Protein 4LSJ (pdb70)

Nearest PDB structures (foldseek):
  4lsj-assembly1_A  TM=1.004E+00  e=2.004E-37  Homo sapiens
  5nfp-assembly1_A  TM=8.797E-01  e=9.054E-30  Homo sapiens
  3h52-assembly2_B  TM=9.026E-01  e=4.639E-29  Homo sapiens
  3h52-assembly1_D  TM=8.900E-01  e=9.272E-27  Homo sapiens
  4mdd-assembly1_B  TM=9.033E-01  e=4.409E-25  Homo 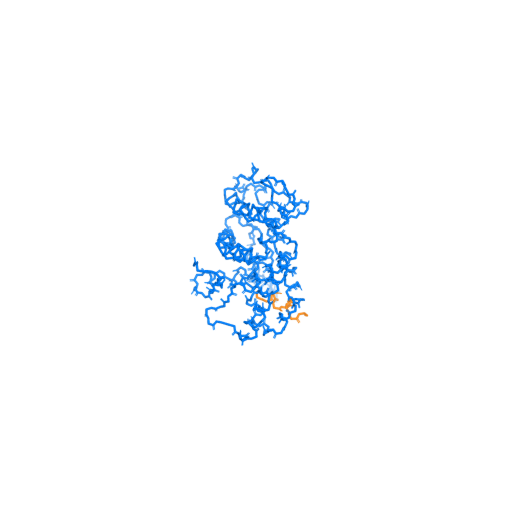sapiens

CATH classification: 1.10.565.10

B-factor: mean 35.39, std 13.95, range [11.42, 102.11]

Sequence (254 aa):
PQLTPTLVSLLEVIEPEVLYAGYDSSVPDSTWRIMTTLNMLGGRQVIAAVKWAKAIPGFRNLHLDDQMTLLQYSWMYLMAFALGWRSYRQSSANLLCCFAPDLIINEQRMTLLPGMYDQCKHMLYVSSELHRLQVSYEEYLCMKTLLLLSSVPKDGLKSQELFDEIRMTYIKELGKAIVNWQRFYQLTKLLDSMHEVVENLLNYCFQTFLDKTMSIEFPEMLAEIITNQIPKYSNGNIKKLLFHQKSSRLWELLME

Organism: Homo sapiens (NCBI:txid9606)

Foldseek 3Di:
DDDDPVVVVVVVVPDDDDDDPLDDPVQDPVRLVVLLVLLVLLLVQLVVVLVVQCPDPLSVVFPPVQNVQLSLVQSLVLLLLVQLVVLLVVVDQQWTCSDPVDIDRLVPDPDVLVNVLSVLSSVSNVLCNVLVPDPQLSVLLSVLSSLFKAWPVGGPPRVSSVVVNVVSLVSNVVVPVPVVSSVSSLVSSQCSVVSSLSVLVSVLVQLPPSNSCRDHDDVVNVSNVVCPVVNVVVGMDGHGPDDD/DVVVVVVVVD

Radius of gyration: 21.99 Å; Cα contacts (8 Å, |Δi|>4): 251; chains: 2; bounding box: 39×94×45 Å

Solvent-accessible surface area: 14740 Å² total; per-residue (Å²): 194,165,173,99,100,95,127,72,68,108,107,135,120,122,132,106,164,133,167,211,98,32,172,51,88,95,18,78,113,77,18,97,171,50,20,18,58,29,24,68,30,7,2,147,45,1,58,55,14,0,122,71,0,42,84,16,105,18,2,94,106,5,86,54,35,4,1,43,20,0,1,10,11,1,7,22,8,8,35,3,0,14,13,0,22,67,3,23,163,85,94,57,87,52,43,0,4,32,12,126,133,34,69,10,49,12,122,186,35,130,50,92,19,18,88,72,22,2,43,61,4,28,114,1,14,63,22,0,103,138,14,107,3,45,122,103,8,13,69,13,0,29,11,2,2,1,4,4,3,2,20,115,129,21,18,150,24,63,157,64,0,68,113,16,32,118,74,30,41,130,79,0,8,131,44,26,127,131,179,113,55,49,112,54,0,0,72,6,3,20,38,0,10,117,6,1,84,54,20,20,73,50,16,16,125,16,56,104,57,191,104,41,31,12,90,25,28,131,20,6,24,51,1,0,85,24,8,43,65,53,72,101,99,58,51,54,95,87,37,89,48,41,165,115,53,71,22,0,77,109,14,0,113,147

InterPro domains:
  IPR000536 Nuclear hormone receptor, ligand-binding domain [PF00104] (558-735)
  IPR000536 Nuclear hormone receptor, ligand-binding domain [PS51843] (524-758)
  IPR000536 Nuclear hormone receptor, ligand-binding domain [SM00430] (565-729)
  IPR001409 Glucocorticoid receptor [PF02155] (26-401)
  IPR001409 Glucocorticoid receptor [PR00528] (26-46)
  IPR001409 Glucocorticoid receptor [PR00528] (76-96)
  IPR001409 Glucocorticoid receptor [PR00528] (109-129)
  IPR001409 Glucocorticoid receptor [PR00528] (275-296)
  IPR001409 Glucocorticoid receptor [PR00528] (322-340)
  IPR001409 Glucocorticoid receptor [PR00528] (382-401)
  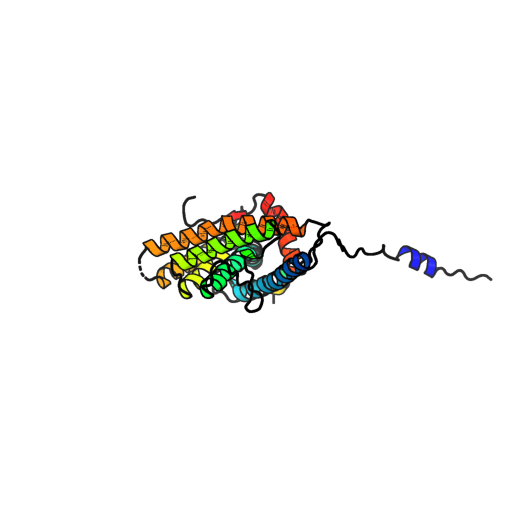IPR001628 Zinc finger, nuclear hormone receptor-type [PF00105] (420-487)
  IPR001628 Zinc finger, nuclear hormone receptor-type [PR00047] (421-437)
  IPR001628 Zinc finger, nuclear hormone receptor-type [PR00047] (437-452)
  IPR001628 Zinc finger, nuclear hormone receptor-type [PR00047] (470-478)
  IPR001628 Zinc finger, nuclear hormone receptor-type [PR00047] (478-486)
  IPR001628 Zinc finger, nuclear hormone receptor-type [PS00031] (421-447)
  IPR001628 Zinc finger, nuclear hormone receptor-type [PS51030] (418-493)
  IPR001628 Zinc finger, nuclear hormone receptor-type [SM00399] (418-489)
  IPR001723 Nuclear hormone receptor [PR00398] (482-492)
  IPR001723 Nuclear hormone receptor [PR00398] (566-587)

GO terms:
  GO:0005634 nucleus (C, IDA)
  GO:0001228 DNA-binding transcription activator activity, RNA polymerase II-specific (F, IDA)
  GO:0071385 cellular response to glucocorticoid stimulus (P, IDA)
  GO:1902895 positive regulation of miRNA transcription (P, IDA)
  GO:1990837 sequence-specific double-stranded DNA binding (F, IDA)
  GO:0019901 protein kinase binding (F, IPI)
  GO:0000977 RNA polymerase II transcription regulatory region sequence-specific DNA binding (F, IDA)
  GO:0000978 RNA polymerase II cis-regulatory region sequence-specific DNA binding (F, IDA)
  GO:0001227 DNA-binding transcription repressor activity, RNA polymerase II-specific (F, IDA)
  GO:0045944 positive regulation of transcription by RNA polymerase II (P, IDA)
  GO:0000122 negative regulation of transcription by RNA polymerase II (P, IDA)
  GO:0005515 protein binding (F, IPI)
  GO:0004879 nuclear receptor activity (F, IDA)
  GO:0005496 steroid binding (F, IDA)
  GO:0005737 cytoplasm (C, IDA)
  GO:0016607 nuclear speck (C, IDA)
  GO:0003700 DNA-binding transcription factor activity (F, IDA)
  GO:0006355 regulation of DNA-templated transcription (P, IDA)
  GO:0071383 cellular response to steroid hormone stimulus (P, IDA)
  GO:1990239 steroid hormone binding (F, IDA)

Secondary structure (DSSP, 8-state):
-----HHHHHHHHHPPPPPP----TTS-HHHHHHHHHHHHHHHHHHHHHHHHHHTSTTGGGS-HHHHHHHHHHHHHHHHHHHHHHHHHHH--TTEEEEETTEEEEGGG--SHHHHHHHHHHHHHHHHHHHHT--HHHHHHHHHHHHTSEEETT--TTHHHHHHHHHHHHHHHHHHH--HHHHHHHHHHHHHHHHHHHHHHHHHHHHHH-TTT-----HHHHHHHHHHTTHHHHT-EEE--SS--/-HHHHHHHH-

Structure (mmCIF, N/CA/C/O backbone):
data_4LSJ
#
_entry.id   4LSJ
#
_cell.length_a   38.9620
_cell.length_b   139.3980
_cell.length_c   48.0680
_cell.angle_alpha   90.00
_cell.angle_beta   90.00
_cell.angle_gamma   90.00
#
_symmetry.space_group_name_H-M   'P 21 21 2'
#
loop_
_entity.id
_entity.type
_entity.pdbx_description
1 polymer 'Glucocorticoid receptor'
2 polymer 'D30 peptide'
3 non-polymer N-{3-[(1Z)-1-(10-methoxydibenzo[b,e]oxepin-11(6H)-ylidene)propyl]phenyl}methanesulfonamide
4 water water
#
loop_
_atom_site.group_PDB
_atom_site.id
_atom_site.type_symbol
_atom_site.label_atom_id
_atom_site.label_alt_id
_atom_site.label_comp_id
_atom_site.label_asym_id
_atom_site.label_entity_id
_atom_site.label_seq_id
_atom_site.pdbx_PDB_ins_code
_atom_site.Cartn_x
_atom_site.Cartn_y
_atom_site.Cartn_z
_atom_site.occupancy
_atom_site.B_iso_or_equiv
_atom_site.auth_seq_id
_atom_site.auth_comp_id
_atom_site.auth_asym_id
_atom_site.auth_atom_id
_atom_site.pdbx_PDB_model_num
ATOM 1 N N . PRO A 1 7 ? 9.061 -49.420 5.105 1.00 53.15 526 PRO A N 1
ATOM 2 C CA . PRO A 1 7 ? 9.515 -49.911 3.804 1.00 52.52 526 PRO A CA 1
ATOM 3 C C . PRO A 1 7 ? 9.375 -48.890 2.679 1.00 52.50 526 PRO A C 1
ATOM 4 O O . PRO A 1 7 ? 10.416 -48.462 2.171 1.00 54.06 526 PRO A O 1
ATOM 8 N N . GLN A 1 8 ? 8.139 -48.486 2.287 1.00 42.93 527 GLN A N 1
ATOM 9 C CA . GLN A 1 8 ? 7.978 -47.479 1.226 1.00 41.07 527 GLN A CA 1
ATOM 10 C C . GLN A 1 8 ? 7.534 -46.099 1.735 1.00 41.55 527 GLN A C 1
ATOM 11 O O . GLN A 1 8 ? 6.407 -45.930 2.220 1.00 39.81 527 GLN A O 1
ATOM 17 N N . LEU A 1 9 ? 8.450 -45.112 1.621 1.00 36.89 528 LEU A N 1
ATOM 18 C CA . LEU A 1 9 ? 8.228 -43.725 2.035 1.00 35.28 528 LEU A CA 1
ATOM 19 C C . LEU A 1 9 ? 7.369 -43.012 1.009 1.00 37.60 528 LEU A C 1
ATOM 20 O O . LEU A 1 9 ? 7.702 -43.012 -0.173 1.00 37.07 528 LEU A O 1
ATOM 25 N N . THR A 1 10 ? 6.245 -42.440 1.446 1.00 33.93 529 THR A N 1
ATOM 26 C CA . THR A 1 10 ? 5.350 -41.737 0.528 1.00 32.85 529 THR A CA 1
ATOM 27 C C . THR A 1 10 ? 5.728 -40.263 0.433 1.00 35.54 529 THR A C 1
ATOM 28 O O . THR A 1 10 ? 6.126 -39.689 1.444 1.00 33.82 529 THR A O 1
ATOM 32 N N . PRO A 1 11 ? 5.614 -39.615 -0.751 1.00 33.83 530 PRO A N 1
ATOM 33 C CA . PRO A 1 11 ? 5.896 -38.167 -0.809 1.00 33.08 530 PRO A CA 1
ATOM 34 C C . PRO A 1 11 ? 4.674 -37.391 -0.284 1.00 36.10 530 PRO A C 1
ATOM 35 O O . PRO A 1 11 ? 3.857 -36.903 -1.055 1.00 35.27 530 PRO A O 1
ATOM 39 N N . THR A 1 12 ? 4.529 -37.323 1.046 1.00 33.08 531 THR A N 1
ATOM 40 C CA . THR A 1 12 ? 3.365 -36.702 1.709 1.00 32.82 531 THR A CA 1
ATOM 41 C C . THR A 1 12 ? 3.196 -35.230 1.478 1.00 34.88 531 THR A C 1
ATOM 42 O O . THR A 1 12 ? 2.062 -34.770 1.354 1.00 34.96 531 THR A O 1
ATOM 46 N N . LEU A 1 13 ? 4.309 -34.490 1.412 1.00 30.45 532 LEU A N 1
ATOM 47 C CA . LEU A 1 13 ? 4.280 -33.049 1.176 1.00 29.73 532 LEU A CA 1
ATOM 48 C C . LEU A 1 13 ? 3.864 -32.685 -0.246 1.00 34.75 532 LEU A C 1
ATOM 49 O O . LEU A 1 13 ? 3.314 -31.606 -0.447 1.00 35.56 532 LEU A O 1
ATOM 54 N N . VAL A 1 14 ? 4.109 -33.558 -1.226 1.00 32.59 533 VAL A N 1
ATOM 55 C CA . VAL A 1 14 ? 3.691 -33.262 -2.595 1.00 34.13 533 VAL A CA 1
ATOM 56 C C . VAL A 1 14 ? 2.135 -33.165 -2.695 1.00 35.63 533 VAL A C 1
ATOM 57 O O . VAL A 1 14 ? 1.616 -32.319 -3.431 1.00 34.61 533 VAL A O 1
ATOM 61 N N . SER A 1 15 ? 1.412 -33.937 -1.851 1.00 30.20 534 SER A N 1
ATOM 62 C CA . SER A 1 15 ? -0.065 -33.872 -1.785 1.00 29.20 534 SER A CA 1
ATOM 63 C C . SER A 1 15 ? -0.537 -32.503 -1.302 1.00 30.33 534 SER A C 1
ATOM 64 O O . SER A 1 15 ? -1.457 -31.926 -1.881 1.00 30.75 534 SER A O 1
ATOM 67 N N . LEU A 1 16 ? 0.158 -31.945 -0.313 1.00 25.23 535 LEU A N 1
ATOM 68 C CA . LEU A 1 16 ? -0.085 -30.601 0.190 1.00 24.97 535 LEU A CA 1
ATOM 69 C C . LEU A 1 16 ? 0.385 -29.520 -0.838 1.00 27.64 535 LEU A C 1
ATOM 70 O O . LEU A 1 16 ? -0.264 -28.484 -0.970 1.00 27.98 535 LEU A O 1
ATOM 75 N N . LEU A 1 17 ? 1.489 -29.771 -1.571 1.00 21.76 536 LEU A N 1
ATOM 76 C CA . LEU A 1 17 ? 1.953 -28.844 -2.607 1.00 21.72 536 LEU A CA 1
ATOM 77 C C . LEU A 1 17 ? 0.901 -28.725 -3.724 1.00 24.25 536 LEU A C 1
ATOM 78 O O . LEU A 1 17 ? 0.765 -27.664 -4.319 1.00 22.62 536 LEU A O 1
ATOM 83 N N . GLU A 1 18 ? 0.165 -29.814 -3.990 1.00 22.85 537 GLU A N 1
ATOM 84 C CA . GLU A 1 18 ? -0.871 -29.898 -5.023 1.00 23.32 537 GLU A CA 1
ATOM 85 C C . GLU A 1 18 ? -2.072 -29.085 -4.615 1.00 27.10 537 GLU A C 1
ATOM 86 O O . GLU A 1 18 ? -2.608 -28.353 -5.442 1.00 26.61 537 GLU A O 1
ATOM 92 N N . VAL A 1 19 ? -2.472 -29.209 -3.338 1.00 25.30 538 VAL A N 1
ATOM 93 C CA . VAL A 1 19 ? -3.619 -28.561 -2.698 1.00 25.75 538 VAL A CA 1
ATOM 94 C C . VAL A 1 19 ? -3.485 -27.050 -2.709 1.00 29.15 538 VAL A C 1
ATOM 95 O O . VAL A 1 19 ? -4.474 -26.344 -2.939 1.00 29.35 538 VAL A O 1
ATOM 99 N N . ILE A 1 20 ? -2.266 -26.556 -2.425 1.00 23.09 539 ILE A N 1
ATOM 100 C CA . ILE A 1 20 ? -1.998 -25.125 -2.326 1.00 20.58 539 ILE A CA 1
ATOM 101 C C . ILE A 1 20 ? -1.659 -24.460 -3.656 1.00 22.20 539 ILE A C 1
ATOM 102 O O . ILE A 1 20 ? -1.629 -23.234 -3.712 1.00 21.78 539 ILE A O 1
ATOM 107 N N . GLU A 1 21 ? -1.377 -25.236 -4.705 1.00 20.30 540 GLU A N 1
ATOM 108 C CA . GLU A 1 21 ? -1.028 -24.646 -6.013 1.00 21.73 540 GLU A CA 1
ATOM 109 C C . GLU A 1 21 ? -2.194 -23.762 -6.510 1.00 28.71 540 GLU A C 1
ATOM 110 O O . GLU A 1 21 ? -3.327 -24.243 -6.590 1.00 29.53 540 GLU A O 1
ATOM 116 N N . PRO A 1 22 ? -1.965 -22.451 -6.727 1.00 25.97 541 PRO A N 1
ATOM 117 C CA . PRO A 1 22 ? -3.086 -21.587 -7.145 1.00 25.97 541 PRO A CA 1
ATOM 118 C C . PRO A 1 22 ? -3.493 -21.754 -8.609 1.00 31.08 541 PRO A C 1
ATOM 119 O O . PRO A 1 22 ? -2.729 -22.304 -9.396 1.00 31.04 541 PRO A O 1
ATOM 123 N N . GLU A 1 23 ? -4.713 -21.307 -8.973 1.00 29.37 542 GLU A N 1
ATOM 124 C CA . GLU A 1 23 ? -5.192 -21.373 -10.361 1.00 29.39 542 GLU A CA 1
ATOM 125 C C . GLU A 1 23 ? -4.335 -20.426 -11.176 1.00 29.57 542 GLU A C 1
ATOM 126 O O . GLU A 1 23 ? -3.863 -19.421 -10.637 1.00 26.94 542 GLU A O 1
ATOM 132 N N . VAL A 1 24 ? -4.173 -20.732 -12.478 1.00 26.87 543 VAL A N 1
ATOM 133 C CA . VAL A 1 24 ? -3.429 -19.955 -13.470 1.00 27.00 543 VAL A CA 1
ATOM 134 C C . VAL A 1 24 ? -3.998 -18.536 -13.577 1.00 29.88 543 VAL A C 1
ATOM 135 O O . VAL A 1 24 ? -5.216 -18.341 -13.567 1.00 27.23 543 VAL A O 1
ATOM 139 N N . LEU A 1 25 ? -3.118 -17.537 -13.641 1.00 28.35 544 LEU A N 1
ATOM 140 C CA . LEU A 1 25 ? -3.607 -16.166 -13.787 1.00 28.23 544 LEU A CA 1
ATOM 141 C C . LEU A 1 25 ? -3.827 -15.814 -15.250 1.00 33.10 544 LEU A C 1
ATOM 142 O O . LEU A 1 25 ? -3.137 -16.332 -16.139 1.00 33.20 544 LEU A O 1
ATOM 147 N N . TYR A 1 26 ? -4.817 -14.966 -15.498 1.00 30.48 545 TYR A N 1
ATOM 148 C CA . TYR A 1 26 ? -5.136 -14.480 -16.837 1.00 31.22 545 TYR A CA 1
ATOM 149 C C . TYR A 1 26 ? -4.507 -13.113 -16.986 1.00 34.96 545 TYR A C 1
ATOM 150 O O . TYR A 1 26 ? -4.404 -12.367 -16.006 1.00 34.64 545 TYR A O 1
ATOM 159 N N . ALA A 1 27 ? -4.004 -12.813 -18.177 1.00 31.79 546 ALA A N 1
ATOM 160 C CA . ALA A 1 27 ? -3.337 -11.538 -18.416 1.00 32.24 546 ALA A CA 1
ATOM 161 C C . ALA A 1 27 ? -4.335 -10.405 -18.618 1.00 38.07 546 ALA A C 1
ATOM 162 O O . ALA A 1 27 ? -4.023 -9.257 -18.326 1.00 39.37 546 ALA A O 1
ATOM 164 N N . GLY A 1 28 ? -5.514 -10.733 -19.128 1.00 35.36 547 GLY A N 1
ATOM 165 C CA . GLY A 1 28 ? -6.546 -9.757 -19.445 1.00 36.05 547 GLY A CA 1
ATOM 166 C C . GLY A 1 28 ? -6.410 -9.233 -20.859 1.00 41.94 547 GLY A C 1
ATOM 167 O O . GLY A 1 28 ? -7.251 -8.459 -21.308 1.00 43.21 547 GLY A O 1
ATOM 168 N N . TYR A 1 29 ? -5.379 -9.686 -21.586 1.00 39.61 548 TYR A N 1
ATOM 169 C CA . TYR A 1 29 ? -5.108 -9.281 -22.966 1.00 40.66 548 TYR A CA 1
ATOM 170 C C . TYR A 1 29 ? -6.190 -9.644 -24.004 1.00 47.65 548 TYR A C 1
ATOM 171 O O . TYR A 1 29 ? -6.482 -10.826 -24.226 1.00 47.97 548 TYR A O 1
ATOM 180 N N . ASP A 1 30 ? -6.738 -8.604 -24.659 1.00 44.86 549 ASP A N 1
ATOM 181 C CA . ASP A 1 30 ? -7.705 -8.710 -25.744 1.00 45.28 549 ASP A CA 1
ATOM 182 C C . ASP A 1 30 ? -7.140 -7.964 -26.947 1.00 49.59 549 ASP A C 1
ATOM 183 O O . ASP A 1 30 ? -6.999 -6.746 -26.912 1.00 47.57 549 ASP A O 1
ATOM 188 N N . SER A 1 31 ? -6.778 -8.716 -27.992 1.00 49.49 550 SER A N 1
ATOM 189 C CA . SER A 1 31 ? -6.175 -8.208 -29.230 1.00 50.03 550 SER A CA 1
ATOM 190 C C . SER A 1 31 ? -7.136 -7.369 -30.089 1.00 54.40 550 SER A C 1
ATOM 191 O O . SER A 1 31 ? -6.667 -6.636 -30.964 1.00 54.32 550 SER A O 1
ATOM 194 N N . SER A 1 32 ? -8.468 -7.449 -29.823 1.00 50.78 551 SER A N 1
ATOM 195 C CA . SER A 1 32 ? -9.474 -6.664 -30.542 1.00 50.26 551 SER A CA 1
ATOM 196 C C . SER A 1 32 ? -9.345 -5.155 -30.231 1.00 53.01 551 SER A C 1
ATOM 197 O O . SER A 1 32 ? -9.623 -4.327 -31.100 1.00 54.00 551 SER A O 1
ATOM 200 N N . VAL A 1 33 ? -8.855 -4.809 -29.020 1.00 46.69 552 VAL A N 1
ATOM 201 C CA . VAL A 1 33 ? -8.607 -3.423 -28.605 1.00 44.47 552 VAL A CA 1
ATOM 202 C C . VAL A 1 33 ? -7.273 -2.996 -29.226 1.00 45.37 552 VAL A C 1
ATOM 203 O O . VAL A 1 33 ? -6.279 -3.699 -29.028 1.00 44.60 552 VAL A O 1
ATOM 207 N N . PRO A 1 34 ? -7.225 -1.887 -30.011 1.00 40.08 553 PRO A N 1
ATOM 208 C CA . PRO A 1 34 ? -5.943 -1.478 -30.617 1.00 39.13 553 PRO A CA 1
ATOM 209 C C . PRO A 1 34 ? -4.920 -1.064 -29.568 1.00 44.03 553 PRO A C 1
ATOM 210 O O . PRO A 1 34 ? -5.289 -0.563 -28.499 1.00 44.53 553 PRO A O 1
ATOM 214 N N . ASP A 1 35 ? -3.632 -1.258 -29.891 1.00 38.95 554 ASP A N 1
ATOM 215 C CA . ASP A 1 35 ? -2.513 -0.953 -29.020 1.00 38.15 554 ASP A CA 1
ATOM 216 C C . ASP A 1 35 ? -2.446 0.535 -28.640 1.00 42.55 554 ASP A C 1
ATOM 217 O O . ASP A 1 35 ? -2.269 0.836 -27.459 1.00 41.79 554 ASP A O 1
ATOM 222 N N . SER A 1 36 ? -2.640 1.451 -29.631 1.00 37.85 555 SER A N 1
ATOM 223 C CA . SER A 1 36 ? -2.680 2.912 -29.472 1.00 36.16 555 SER A CA 1
ATOM 224 C C . SER A 1 36 ? -3.703 3.309 -28.396 1.00 38.43 555 SER A C 1
ATOM 225 O O . SER A 1 36 ? -3.386 4.080 -27.491 1.00 37.34 555 SER A O 1
ATOM 228 N N . THR A 1 37 ? -4.915 2.735 -28.497 1.00 33.96 556 THR A N 1
ATOM 229 C CA . THR A 1 37 ? -6.035 2.936 -27.593 1.00 33.31 556 THR A CA 1
ATOM 230 C C . THR A 1 37 ? -5.610 2.531 -26.195 1.00 36.53 556 THR A C 1
ATOM 231 O O . THR A 1 37 ? -5.507 3.405 -25.337 1.00 37.96 556 THR A O 1
ATOM 235 N N . TRP A 1 38 ? -5.279 1.234 -25.998 1.00 29.89 557 TRP A N 1
ATOM 236 C CA . TRP A 1 38 ? -4.827 0.651 -24.738 1.00 27.97 557 TRP A CA 1
ATOM 237 C C . TRP A 1 38 ? -3.705 1.495 -24.091 1.00 28.77 557 TRP A C 1
ATOM 238 O O . TRP A 1 38 ? -3.769 1.779 -22.895 1.00 29.10 557 TRP A O 1
ATOM 249 N N . ARG A 1 39 ? -2.731 1.924 -24.884 1.00 22.77 558 ARG A N 1
ATOM 250 C CA . ARG A 1 39 ? -1.602 2.717 -24.417 1.00 23.04 558 ARG A CA 1
ATOM 251 C C . ARG A 1 39 ? -1.994 4.107 -23.921 1.00 30.42 558 ARG A C 1
ATOM 252 O O . ARG A 1 39 ? -1.526 4.519 -22.860 1.00 30.83 558 ARG A O 1
ATOM 260 N N . ILE A 1 40 ? -2.802 4.848 -24.684 1.00 28.57 559 ILE A N 1
ATOM 261 C CA . ILE A 1 40 ? -3.170 6.175 -24.203 1.00 29.72 559 ILE A CA 1
ATOM 262 C C . ILE A 1 40 ? -4.054 6.121 -22.948 1.00 32.51 559 ILE A C 1
ATOM 263 O O . ILE A 1 40 ? -3.732 6.803 -21.991 1.00 30.31 559 ILE A O 1
ATOM 268 N N . MET A 1 41 ? -5.052 5.218 -22.910 1.00 31.10 560 MET A N 1
ATOM 269 C CA . MET A 1 41 ? -5.919 5.034 -21.740 1.00 33.05 560 MET A CA 1
ATOM 270 C C . MET A 1 41 ? -5.074 4.672 -20.520 1.00 33.86 560 MET A C 1
ATOM 271 O O . MET A 1 41 ? -5.192 5.332 -19.485 1.00 32.67 560 MET A O 1
ATOM 276 N N . THR A 1 42 ? -4.197 3.641 -20.660 1.00 28.54 561 THR A N 1
ATOM 277 C CA . THR A 1 42 ? -3.318 3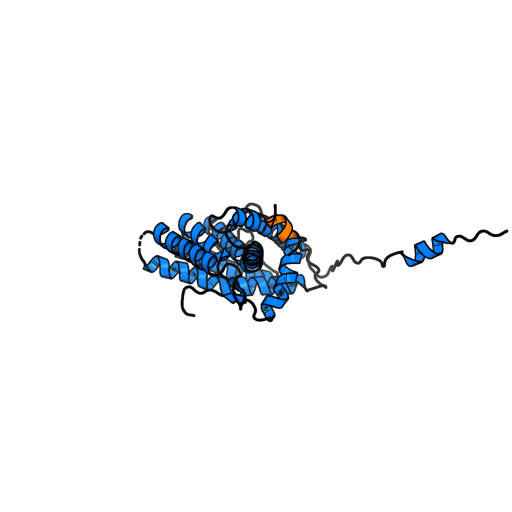.162 -19.589 1.00 27.27 561 THR A CA 1
ATOM 278 C C . THR A 1 42 ? -2.430 4.278 -19.072 1.00 27.67 561 THR A C 1
ATOM 279 O O . THR A 1 42 ? -2.403 4.507 -17.861 1.00 27.72 561 THR A O 1
ATOM 283 N N . THR A 1 43 ? -1.767 5.011 -19.989 1.00 22.27 562 THR A N 1
ATOM 284 C CA . THR A 1 43 ? -0.881 6.162 -19.676 1.00 21.20 562 THR A CA 1
ATOM 285 C C . THR A 1 43 ? -1.663 7.273 -18.953 1.00 22.23 562 THR A C 1
ATOM 286 O O . THR A 1 43 ? -1.159 7.841 -17.987 1.00 20.82 562 THR A O 1
ATOM 290 N N . LEU A 1 44 ? -2.899 7.555 -19.404 1.00 19.23 563 LEU A N 1
ATOM 291 C CA . LEU A 1 44 ? -3.750 8.570 -18.782 1.00 19.23 563 LEU A CA 1
ATOM 292 C C . LEU A 1 44 ? -4.160 8.198 -17.364 1.00 24.63 563 LEU A C 1
ATOM 293 O O . LEU A 1 44 ? -4.100 9.056 -16.470 1.00 23.93 563 LEU A O 1
ATOM 298 N N . ASN A 1 45 ? -4.475 6.902 -17.143 1.00 20.48 564 ASN A N 1
ATOM 299 C CA . ASN A 1 45 ? -4.809 6.373 -15.824 1.00 20.31 564 ASN A CA 1
ATOM 300 C C . ASN A 1 45 ? -3.602 6.444 -14.917 1.00 24.80 564 ASN A C 1
ATOM 301 O O . ASN A 1 45 ? -3.759 6.758 -13.735 1.00 24.52 564 ASN A O 1
ATOM 306 N N . MET A 1 46 ? -2.404 6.134 -15.456 1.00 21.76 565 MET A N 1
ATOM 307 C CA . MET A 1 46 ? -1.159 6.160 -14.681 1.00 21.85 565 MET A CA 1
ATOM 308 C C . MET A 1 46 ? -0.825 7.581 -14.255 1.00 24.63 565 MET A C 1
ATOM 309 O O . MET A 1 46 ? -0.647 7.804 -13.070 1.00 24.78 565 MET A O 1
ATOM 314 N N . LEU A 1 47 ? -0.865 8.555 -15.189 1.00 21.50 566 LEU A N 1
ATOM 315 C CA . LEU A 1 47 ? -0.655 9.977 -14.890 1.00 21.52 566 LEU A CA 1
ATOM 316 C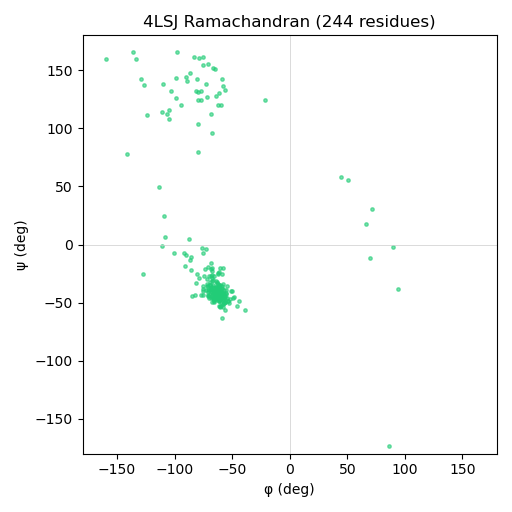 C . LEU A 1 47 ? -1.743 10.448 -13.901 1.00 27.06 566 LEU A C 1
ATOM 317 O O . LEU A 1 47 ? -1.420 11.107 -12.903 1.00 27.39 566 LEU A O 1
ATOM 322 N N . GLY A 1 48 ? -2.994 10.024 -14.148 1.00 23.44 567 GLY A N 1
ATOM 323 C CA . GLY A 1 48 ? -4.151 10.305 -13.297 1.00 22.51 567 GLY A CA 1
ATOM 324 C C . GLY A 1 48 ? -3.937 9.877 -11.859 1.00 27.36 567 GLY A C 1
ATOM 325 O O . GLY A 1 48 ? -4.209 10.644 -10.942 1.00 27.89 567 GLY A O 1
ATOM 326 N N . GLY A 1 49 ? -3.419 8.668 -11.661 1.00 24.01 568 GLY A N 1
ATOM 327 C CA . GLY A 1 49 ? -3.118 8.145 -10.333 1.00 23.32 568 GLY A CA 1
ATOM 328 C C . GLY A 1 49 ? -2.084 8.998 -9.625 1.00 27.49 568 GLY A C 1
ATOM 329 O O . GLY A 1 49 ? -2.257 9.375 -8.458 1.00 28.96 568 GLY A O 1
ATOM 330 N N . ARG A 1 50 ? -1.029 9.349 -10.351 1.00 23.49 569 ARG A N 1
ATOM 331 C CA . ARG A 1 50 ? 0.022 10.217 -9.851 1.00 24.31 569 ARG A CA 1
ATOM 332 C C . ARG A 1 50 ? -0.514 11.626 -9.510 1.00 28.94 569 ARG A C 1
ATOM 333 O O . ARG A 1 50 ? -0.100 12.212 -8.506 1.00 30.33 569 ARG A O 1
ATOM 341 N N . GLN A 1 51 ? -1.435 12.144 -10.302 1.00 23.97 570 GLN A N 1
ATOM 342 C CA . GLN A 1 51 ? -2.111 13.378 -9.982 1.00 23.38 570 GLN A CA 1
ATOM 343 C C . GLN A 1 51 ? -2.943 13.379 -8.699 1.00 25.96 570 GLN A C 1
ATOM 344 O O . GLN A 1 51 ? -2.977 14.373 -8.064 1.00 26.20 570 GLN A O 1
ATOM 350 N N . VAL A 1 52 ? -3.619 12.290 -8.366 1.00 19.62 571 VAL A N 1
ATOM 351 C CA . VAL A 1 52 ? -4.398 12.167 -7.134 1.00 19.98 571 VAL A CA 1
ATOM 352 C C . VAL A 1 52 ? -3.422 12.259 -5.953 1.00 25.60 571 VAL A C 1
ATOM 353 O O . VAL A 1 52 ? -3.693 12.980 -4.994 1.00 24.28 571 VAL A O 1
ATOM 357 N N . ILE A 1 53 ? -2.259 11.576 -6.061 1.00 23.01 572 ILE A N 1
ATOM 358 C CA . ILE A 1 53 ? -1.208 11.630 -5.046 1.00 22.65 572 ILE A CA 1
ATOM 359 C C . ILE A 1 53 ? -0.770 13.080 -4.820 1.00 26.16 572 ILE A C 1
ATOM 360 O O . ILE A 1 53 ? -0.796 13.549 -3.686 1.00 27.10 572 ILE A O 1
ATOM 365 N N . ALA A 1 54 ? -0.464 13.801 -5.903 1.00 22.38 573 ALA A N 1
ATOM 366 C CA . ALA A 1 54 ? -0.064 15.203 -5.890 1.00 22.66 573 ALA A CA 1
ATOM 367 C C . ALA A 1 54 ? -1.153 16.055 -5.193 1.00 29.89 573 ALA A C 1
ATOM 368 O O . ALA A 1 54 ? -0.826 16.862 -4.302 1.00 31.59 573 ALA A O 1
ATOM 370 N N . ALA A 1 55 ? -2.446 15.819 -5.567 1.00 23.59 574 ALA A N 1
ATOM 371 C CA . ALA A 1 55 ? -3.628 16.492 -5.025 1.00 22.30 574 ALA A CA 1
ATOM 372 C C . ALA A 1 55 ? -3.797 16.243 -3.523 1.00 25.16 574 ALA A C 1
ATOM 373 O O . ALA A 1 55 ? -4.140 17.174 -2.804 1.00 26.36 574 ALA A O 1
ATOM 375 N N . VAL A 1 56 ? -3.507 15.026 -3.046 1.00 19.46 575 VAL A N 1
ATOM 376 C CA . VAL A 1 56 ? -3.546 14.690 -1.619 1.00 19.54 575 VAL A CA 1
ATOM 377 C C . VAL A 1 56 ? -2.434 15.481 -0.893 1.00 26.21 575 VAL A C 1
ATOM 378 O O . VAL A 1 56 ? -2.714 16.092 0.131 1.00 28.05 575 VAL A O 1
ATOM 382 N N . LYS A 1 57 ? -1.200 15.510 -1.436 1.00 23.05 576 LYS A N 1
ATOM 383 C CA . LYS A 1 57 ? -0.100 16.274 -0.811 1.00 22.55 576 LYS A CA 1
ATOM 384 C C . LYS A 1 57 ? -0.375 17.784 -0.861 1.00 24.50 576 LYS A C 1
ATOM 385 O O . LYS A 1 57 ? -0.093 18.483 0.101 1.00 24.09 576 LYS A O 1
ATOM 391 N N . TRP A 1 58 ? -0.980 18.271 -1.957 1.00 21.17 577 TRP A N 1
ATOM 392 C CA . TRP A 1 58 ? -1.389 19.669 -2.088 1.00 20.61 577 TRP A CA 1
ATOM 393 C C . TRP A 1 58 ? -2.411 20.053 -0.983 1.00 24.35 577 TRP A C 1
ATOM 394 O O . TRP A 1 58 ? -2.169 21.006 -0.246 1.00 24.44 577 TRP A O 1
ATOM 405 N N . ALA A 1 59 ? -3.501 19.275 -0.844 1.00 21.01 578 ALA A N 1
ATOM 406 C CA . ALA A 1 59 ? -4.590 19.477 0.117 1.00 20.09 578 ALA A CA 1
ATOM 407 C C . ALA A 1 59 ? -4.084 19.468 1.557 1.00 24.94 578 ALA A C 1
ATOM 408 O O . ALA A 1 59 ? -4.521 20.287 2.360 1.00 25.22 578 ALA A O 1
ATOM 410 N N . LYS A 1 60 ? -3.119 18.603 1.876 1.00 21.71 579 LYS A N 1
ATOM 411 C CA . LYS A 1 60 ? -2.533 18.585 3.221 1.00 22.02 579 LYS A CA 1
ATOM 412 C C . LYS A 1 60 ? -1.827 19.917 3.543 1.00 26.12 579 LYS A C 1
ATOM 413 O O . LYS A 1 60 ? -1.752 20.299 4.712 1.00 28.39 579 LYS A O 1
ATOM 419 N N . ALA A 1 61 ? -1.391 20.652 2.503 1.00 18.62 580 ALA A N 1
ATOM 420 C CA . ALA A 1 61 ? -0.753 21.956 2.635 1.00 17.66 580 ALA A CA 1
ATOM 421 C C . ALA A 1 61 ? -1.739 23.168 2.551 1.00 22.27 580 ALA A C 1
ATOM 422 O O . ALA A 1 61 ? -1.323 24.299 2.795 1.00 20.36 580 ALA A O 1
ATOM 424 N N . ILE A 1 62 ? -3.030 22.949 2.222 1.00 21.13 581 ILE A N 1
ATOM 425 C CA . ILE A 1 62 ? -3.984 24.068 2.149 1.00 20.85 581 ILE A CA 1
ATOM 426 C C . ILE A 1 62 ? -4.314 24.584 3.567 1.00 28.12 581 ILE A C 1
ATOM 427 O O . ILE A 1 62 ? -4.752 23.800 4.400 1.00 28.16 581 ILE A O 1
ATOM 432 N N . PRO A 1 63 ? -4.164 25.901 3.840 1.00 24.71 582 PRO A N 1
ATOM 433 C CA . PRO A 1 63 ? -4.554 26.422 5.164 1.00 23.97 582 PRO A CA 1
ATOM 434 C C . PRO A 1 63 ? -6.013 26.115 5.495 1.00 28.15 582 PRO A C 1
ATOM 435 O O . PRO A 1 63 ? -6.892 26.313 4.653 1.00 28.44 582 PRO A O 1
ATOM 439 N N . GLY A 1 64 ? -6.245 25.612 6.707 1.00 25.16 583 GLY A N 1
ATOM 440 C CA . GLY A 1 64 ? -7.564 25.209 7.192 1.00 25.65 583 GLY A CA 1
ATOM 441 C C . GLY A 1 64 ? -7.870 23.728 6.982 1.00 31.01 583 GLY A C 1
ATOM 442 O O . GLY A 1 64 ? -8.487 23.086 7.849 1.00 28.45 583 GLY A O 1
ATOM 443 N N . PHE A 1 65 ? -7.428 23.162 5.820 1.00 28.85 584 PHE A N 1
ATOM 444 C CA . PHE A 1 65 ? -7.691 21.759 5.469 1.00 28.67 584 PHE A CA 1
ATOM 445 C C . PHE A 1 65 ? -7.283 20.740 6.529 1.00 32.44 584 PHE A C 1
ATOM 446 O O . PHE A 1 65 ? -8.098 19.882 6.884 1.00 30.85 584 PHE A O 1
ATOM 454 N N . ARG A 1 66 ? -6.028 20.836 7.033 1.00 30.63 585 ARG A N 1
ATOM 455 C CA . ARG A 1 66 ? -5.495 19.950 8.075 1.00 30.26 585 ARG A CA 1
ATOM 456 C C . ARG A 1 66 ? -6.298 20.076 9.353 1.00 34.63 585 ARG A C 1
ATOM 457 O O . ARG A 1 66 ? -6.308 19.137 10.141 1.00 36.44 585 ARG A O 1
ATOM 465 N N . ASN A 1 67 ? -6.993 21.215 9.549 1.00 29.67 586 ASN A N 1
ATOM 466 C CA . ASN A 1 67 ? -7.827 21.481 10.722 1.00 29.34 586 ASN A CA 1
ATOM 467 C C . ASN A 1 67 ? -9.112 20.678 10.780 1.00 32.35 586 ASN A C 1
ATOM 468 O O . ASN A 1 67 ? -9.711 20.609 11.849 1.00 33.18 586 ASN A O 1
ATOM 473 N N . LEU A 1 68 ? -9.583 20.130 9.646 1.00 26.52 587 LEU A N 1
ATOM 474 C CA . LEU A 1 68 ? -10.793 19.303 9.634 1.00 25.07 587 LEU A CA 1
ATOM 475 C C . LEU A 1 68 ? -10.443 17.898 10.128 1.00 28.06 587 LEU A C 1
ATOM 476 O O . LEU A 1 68 ? -9.266 17.507 10.088 1.00 25.72 587 LEU A O 1
ATOM 481 N N . HIS A 1 69 ? -11.462 17.130 10.564 1.00 25.32 588 HIS A N 1
ATOM 482 C CA . HIS A 1 69 ? -11.272 15.738 10.983 1.00 25.81 588 HIS A CA 1
ATOM 483 C C . HIS A 1 69 ? -10.690 14.925 9.815 1.00 30.11 588 HIS A C 1
ATOM 484 O O . HIS A 1 69 ? -11.048 15.162 8.655 1.00 30.30 588 HIS A O 1
ATOM 491 N N . LEU A 1 70 ? -9.785 13.991 10.126 1.00 26.61 589 LEU A N 1
ATOM 492 C CA . LEU A 1 70 ? -9.108 13.115 9.162 1.00 27.53 589 LEU A CA 1
ATOM 493 C C . LEU A 1 70 ? -10.097 12.423 8.195 1.00 30.33 589 LEU A C 1
ATOM 494 O O . LEU A 1 70 ? -9.831 12.381 6.995 1.00 30.73 589 LEU A O 1
ATOM 499 N N . ASP A 1 71 ? -11.262 11.978 8.707 1.00 25.43 590 ASP A N 1
ATOM 500 C CA . ASP A 1 71 ? -12.340 11.361 7.937 1.00 25.48 590 ASP A CA 1
ATOM 501 C C . ASP A 1 71 ? -12.958 12.331 6.925 1.00 27.53 590 ASP A C 1
ATOM 502 O O . ASP A 1 71 ? -13.329 11.895 5.841 1.00 26.57 590 ASP A O 1
ATOM 507 N N . ASP A 1 72 ? -13.076 13.634 7.274 1.00 23.42 591 ASP A N 1
ATOM 508 C CA . ASP A 1 72 ? -13.622 14.669 6.381 1.00 23.16 591 ASP A CA 1
ATOM 509 C C . ASP A 1 72 ? -12.645 14.987 5.288 1.00 26.74 591 ASP A C 1
ATOM 510 O O . ASP A 1 72 ? -13.045 15.129 4.132 1.00 26.96 591 ASP A O 1
ATOM 515 N N . GLN A 1 73 ? -11.358 15.034 5.635 1.00 24.04 592 GLN A N 1
ATOM 516 C CA . GLN A 1 73 ? -10.272 15.235 4.681 1.00 24.96 592 GLN A CA 1
ATOM 517 C C . GLN A 1 73 ? -10.295 14.083 3.677 1.00 30.32 592 GLN A C 1
ATOM 518 O O . GLN A 1 73 ? -10.192 14.315 2.479 1.00 29.89 592 GLN A O 1
ATOM 524 N N . MET A 1 74 ? -10.498 12.855 4.176 1.00 30.04 593 MET A N 1
ATOM 525 C CA . MET A 1 74 ? -10.586 11.629 3.387 1.00 31.92 593 MET A CA 1
ATOM 526 C C . MET A 1 74 ? -11.742 11.746 2.400 1.00 34.03 593 MET A C 1
ATOM 527 O O . MET A 1 74 ? -11.539 11.565 1.197 1.00 32.49 593 MET A O 1
ATOM 532 N N . THR A 1 75 ? -12.949 12.076 2.932 1.00 29.01 594 THR A N 1
ATOM 533 C CA . THR A 1 75 ? -14.201 12.246 2.211 1.00 27.29 594 THR A CA 1
ATOM 534 C C . THR A 1 75 ? -14.077 13.299 1.096 1.00 29.54 594 THR A C 1
ATOM 535 O O . THR A 1 75 ? -14.497 13.054 -0.029 1.00 29.69 594 THR A O 1
ATOM 539 N N . LEU A 1 76 ? -13.542 14.480 1.426 1.00 25.23 595 LEU A N 1
ATOM 540 C CA . LEU A 1 76 ? -13.430 15.585 0.488 1.00 24.07 595 LEU A CA 1
ATOM 541 C C . LEU A 1 76 ? -12.537 15.240 -0.665 1.00 27.14 595 LEU A C 1
ATOM 542 O O . LEU A 1 76 ? -12.893 15.538 -1.805 1.00 25.60 595 LEU A O 1
ATOM 547 N N . LEU A 1 77 ? -11.434 14.529 -0.384 1.00 23.79 596 LEU A N 1
ATOM 548 C CA . LEU A 1 77 ? -10.509 14.083 -1.420 1.00 23.79 596 LEU A CA 1
ATOM 549 C C . LEU A 1 77 ? -11.089 13.012 -2.337 1.00 27.20 596 LEU A C 1
ATOM 550 O O . LEU A 1 77 ? -10.893 13.107 -3.553 1.00 27.99 596 LEU A O 1
ATOM 555 N N . GLN A 1 78 ? -11.869 12.055 -1.776 1.00 22.17 597 GLN A N 1
ATOM 556 C CA . GLN A 1 78 ? -12.527 10.980 -2.543 1.00 22.33 597 GLN A CA 1
ATOM 557 C C . GLN A 1 78 ? -13.611 11.535 -3.482 1.00 24.60 597 GLN A C 1
ATOM 558 O O . GLN A 1 78 ? -13.795 11.011 -4.584 1.00 20.88 597 GLN A O 1
ATOM 564 N N . TYR A 1 79 ? -14.320 12.602 -3.039 1.00 21.86 598 TYR A N 1
ATOM 565 C CA . TYR A 1 79 ? -15.384 13.227 -3.833 1.00 22.07 598 TYR A CA 1
ATOM 566 C C . TYR A 1 79 ? -14.847 14.204 -4.900 1.00 22.51 598 TYR A C 1
ATOM 567 O O . TYR A 1 79 ? -15.449 14.352 -5.955 1.00 20.34 598 TYR A O 1
ATOM 576 N N . SER A 1 80 ? -13.734 14.890 -4.613 1.00 17.96 599 SER A N 1
ATOM 577 C CA . SER A 1 80 ? -13.209 15.955 -5.455 1.00 16.01 599 SER A CA 1
ATOM 578 C C . SER A 1 80 ? -12.053 15.628 -6.371 1.00 21.72 599 SER A C 1
ATOM 579 O O . SER A 1 80 ? -11.721 16.488 -7.179 1.00 22.44 599 SER A O 1
ATOM 582 N N . TRP A 1 81 ? -11.433 14.422 -6.284 1.00 18.90 600 TRP A N 1
ATOM 583 C CA . TRP A 1 81 ? -10.262 14.138 -7.110 1.00 19.62 600 TRP A CA 1
ATOM 584 C C . TRP A 1 81 ? -10.451 14.422 -8.578 1.00 22.00 600 TRP A C 1
ATOM 585 O O . TRP A 1 81 ? -9.544 14.978 -9.186 1.00 22.35 600 TRP A O 1
ATOM 596 N N . MET A 1 82 ? -11.635 14.106 -9.139 1.00 17.88 601 MET A N 1
ATOM 597 C CA . MET A 1 82 ? -11.898 14.352 -10.564 1.00 17.24 601 MET A CA 1
ATOM 598 C C . MET A 1 82 ? -12.123 15.819 -10.860 1.00 22.75 601 MET A C 1
ATOM 599 O O . MET A 1 82 ? -11.839 16.257 -11.977 1.00 23.51 601 MET A O 1
ATOM 604 N N . TYR A 1 83 ? -12.618 16.596 -9.864 1.00 20.28 602 TYR A N 1
ATOM 605 C CA . TYR A 1 83 ? -12.826 18.045 -10.038 1.00 19.02 602 TYR A CA 1
ATOM 606 C C . TYR A 1 83 ? -11.473 18.697 -10.171 1.00 22.16 602 TYR A C 1
ATOM 607 O O . TYR A 1 83 ? -11.240 19.407 -11.148 1.00 22.85 602 TYR A O 1
ATOM 616 N N . LEU A 1 84 ? -10.549 18.374 -9.246 1.00 17.92 603 LEU A N 1
ATOM 617 C CA . LEU A 1 84 ? -9.195 18.939 -9.224 1.00 18.45 603 LEU A CA 1
ATOM 618 C C . LEU A 1 84 ? -8.438 18.657 -10.514 1.00 23.59 603 LEU A C 1
ATOM 619 O O . LEU A 1 84 ? -7.878 19.574 -11.108 1.00 23.48 603 LEU A O 1
ATOM 624 N N . MET A 1 85 ? -8.496 17.412 -10.981 1.00 21.89 604 MET A N 1
ATOM 625 C CA . MET A 1 85 ? -7.822 16.951 -12.181 1.00 22.72 604 MET A CA 1
ATOM 626 C C . MET A 1 85 ? -8.347 17.574 -13.438 1.00 24.20 604 MET A C 1
ATOM 627 O O . MET A 1 85 ? -7.532 17.961 -14.265 1.00 22.81 604 MET A O 1
ATOM 632 N N . ALA A 1 86 ? -9.697 17.632 -13.610 1.00 20.55 605 ALA A N 1
ATOM 633 C CA . ALA A 1 86 ? -10.339 18.206 -14.803 1.00 20.86 605 ALA A CA 1
ATOM 634 C C . ALA A 1 86 ? -10.109 19.712 -14.893 1.00 24.56 605 ALA A C 1
ATOM 635 O O . ALA A 1 86 ? -9.818 20.223 -15.972 1.00 25.00 605 ALA A O 1
ATOM 637 N N . PHE A 1 87 ? -10.204 20.419 -13.754 1.00 19.78 606 PHE A N 1
ATOM 638 C CA . PHE A 1 87 ? -10.008 21.864 -13.740 1.00 18.81 606 PHE A CA 1
ATOM 639 C C . PHE A 1 87 ? -8.551 22.208 -14.028 1.00 20.86 606 PHE A C 1
ATOM 640 O O . PHE A 1 87 ? -8.295 23.211 -14.694 1.00 20.12 606 PHE A O 1
ATOM 648 N N . ALA A 1 88 ? -7.596 21.411 -13.504 1.00 16.03 607 ALA A N 1
ATOM 649 C CA . ALA A 1 88 ? -6.176 21.724 -13.751 1.00 16.20 607 ALA A CA 1
ATOM 650 C C . ALA A 1 88 ? -5.844 21.480 -15.223 1.00 21.81 607 ALA A C 1
ATOM 651 O O . ALA A 1 88 ? -5.111 22.254 -15.807 1.00 23.00 607 ALA A O 1
ATOM 653 N N . LEU A 1 89 ? -6.467 20.459 -15.832 1.00 19.95 608 LEU A N 1
ATOM 654 C CA . LEU A 1 89 ? -6.342 20.094 -17.242 1.00 19.57 608 LEU A CA 1
ATOM 655 C C . LEU A 1 89 ? -6.890 21.225 -18.133 1.00 23.06 608 LEU A C 1
ATOM 656 O O . LEU A 1 89 ? -6.252 21.575 -19.127 1.00 23.90 608 LEU A O 1
ATOM 661 N N . GLY A 1 90 ? -8.046 21.786 -17.760 1.00 19.21 609 GLY A N 1
ATOM 662 C CA . GLY A 1 90 ? -8.650 22.922 -18.456 1.00 19.06 609 GLY A CA 1
ATOM 663 C C . GLY A 1 90 ? -7.708 24.120 -18.440 1.00 22.86 609 GLY A C 1
ATOM 664 O O . GLY A 1 90 ? -7.476 24.761 -19.477 1.00 20.37 609 GLY A O 1
ATOM 665 N N . TRP A 1 91 ? -7.113 24.389 -17.254 1.00 20.05 610 TRP A N 1
ATOM 666 C CA . TRP A 1 91 ? -6.142 25.471 -17.034 1.00 21.46 610 TRP A CA 1
ATOM 667 C C . TRP A 1 91 ? -4.894 25.297 -17.878 1.00 25.16 610 TRP A C 1
ATOM 668 O O . TRP A 1 91 ? -4.544 26.222 -18.592 1.00 26.44 610 TRP A O 1
ATOM 679 N N . ARG A 1 92 ? -4.226 24.131 -17.824 1.00 22.17 611 ARG A N 1
ATOM 680 C CA . ARG A 1 92 ? -3.019 23.897 -18.639 1.00 22.09 611 ARG A CA 1
ATOM 681 C C . ARG A 1 92 ? -3.328 23.972 -20.131 1.00 28.08 611 ARG A C 1
ATOM 682 O O . ARG A 1 92 ? -2.500 24.464 -20.882 1.00 29.72 611 ARG A O 1
ATOM 690 N N . SER A 1 93 ? -4.520 23.518 -20.566 1.00 25.18 612 SER A N 1
ATOM 691 C CA . SER A 1 93 ? -4.916 23.578 -21.989 1.00 24.20 612 SER A CA 1
ATOM 692 C C . SER A 1 93 ? -5.192 25.024 -22.408 1.00 28.66 612 SER A C 1
ATOM 693 O O . SER A 1 93 ? -4.784 25.429 -23.502 1.00 27.27 612 SER A O 1
ATOM 696 N N . TYR A 1 94 ? -5.842 25.796 -21.544 1.00 26.67 613 TYR A N 1
ATOM 697 C CA . TYR A 1 94 ? -6.078 27.209 -21.817 1.00 27.50 613 TYR A CA 1
ATOM 698 C C . TYR A 1 94 ? -4.750 27.950 -21.959 1.00 33.96 613 TYR A C 1
ATOM 699 O O . TYR A 1 94 ? -4.543 28.701 -22.912 1.00 35.38 613 TYR A O 1
ATOM 708 N N . ARG A 1 95 ? -3.855 27.729 -21.001 1.00 30.69 614 ARG A N 1
ATOM 709 C CA . ARG A 1 95 ? -2.530 28.329 -21.016 1.00 31.74 614 ARG A CA 1
ATOM 710 C C . ARG A 1 95 ? -1.667 27.960 -22.238 1.00 42.03 614 ARG A C 1
ATOM 711 O O . ARG A 1 95 ? -0.740 28.700 -22.560 1.00 42.24 614 ARG A O 1
ATOM 719 N N . GLN A 1 96 ? -1.985 26.855 -22.942 1.00 42.64 615 GLN A N 1
ATOM 720 C CA . GLN A 1 96 ? -1.266 26.476 -24.169 1.00 43.67 615 GLN A CA 1
ATOM 721 C C . GLN A 1 96 ? -1.762 27.280 -25.383 1.00 48.78 615 GLN A C 1
ATOM 722 O O . GLN A 1 96 ? -1.009 27.448 -26.334 1.00 48.88 615 GLN A O 1
ATOM 728 N N . SER A 1 97 ? -3.017 27.776 -25.349 1.00 47.14 616 SER A N 1
ATOM 729 C CA . SER A 1 97 ? -3.656 28.589 -26.402 1.00 48.44 616 SER A CA 1
ATOM 730 C C . SER A 1 97 ? -4.012 27.901 -27.747 1.00 54.39 616 SER A C 1
ATOM 731 O O . SER A 1 97 ? -4.763 28.492 -28.540 1.00 55.77 616 SER A O 1
ATOM 734 N N . SER A 1 98 ? -3.523 26.668 -27.998 1.00 48.77 617 SER A N 1
ATOM 735 C CA . SER A 1 98 ? -3.859 25.974 -29.241 1.00 48.07 617 SER A CA 1
ATOM 736 C C . SER A 1 98 ? -5.266 25.378 -29.216 1.00 51.83 617 SER A C 1
ATOM 737 O O . SER A 1 98 ? -5.672 24.753 -28.227 1.00 52.06 617 SER A O 1
ATOM 740 N N . ALA A 1 99 ? -6.024 25.637 -30.297 1.00 46.33 618 ALA A N 1
ATOM 741 C CA . ALA A 1 99 ? -7.391 25.170 -30.496 1.00 45.05 618 ALA A CA 1
ATOM 742 C C . ALA A 1 99 ? -7.424 23.649 -30.522 1.00 45.19 618 ALA A C 1
ATOM 743 O O . ALA A 1 99 ? -6.611 23.018 -31.217 1.00 44.28 618 ALA A O 1
ATOM 745 N N . ASN A 1 100 ? -8.347 23.067 -29.730 1.00 37.72 619 ASN A N 1
ATOM 746 C CA . ASN A 1 100 ? -8.575 21.621 -29.631 1.00 35.80 619 ASN A CA 1
ATOM 747 C C . ASN A 1 100 ? -7.437 20.800 -29.037 1.00 37.06 619 ASN A C 1
ATOM 748 O O . ASN A 1 100 ? -7.439 19.580 -29.196 1.00 36.82 619 ASN A O 1
ATOM 753 N N . LEU A 1 101 ? -6.481 21.435 -28.329 1.00 32.49 620 LEU A N 1
ATOM 754 C CA . LEU A 1 101 ? -5.407 20.676 -27.703 1.00 31.58 620 LEU A CA 1
ATOM 755 C C . LEU A 1 101 ? -5.642 20.545 -26.234 1.00 35.05 620 LEU A C 1
ATOM 756 O O . LEU A 1 101 ? -6.006 21.514 -25.580 1.00 35.07 620 LEU A O 1
ATOM 761 N N . LEU A 1 102 ? -5.500 19.325 -25.721 1.00 31.64 621 LEU A N 1
ATOM 762 C CA . LEU A 1 102 ? -5.667 19.053 -24.301 1.00 30.80 621 LEU A CA 1
ATOM 763 C C . LEU A 1 102 ? -4.336 18.703 -23.716 1.00 33.51 621 LEU A C 1
ATOM 764 O O . LEU A 1 102 ? -3.747 17.664 -24.060 1.00 33.37 621 LEU A O 1
ATOM 769 N N A CYS A 1 103 ? -3.856 19.561 -22.838 0.50 30.08 622 CYS A N 1
ATOM 770 N N B CYS A 1 103 ? -3.815 19.614 -22.849 0.50 28.44 622 CYS A N 1
ATOM 771 C CA A CYS A 1 103 ? -2.548 19.413 -22.248 0.50 29.91 622 CYS A CA 1
ATOM 772 C CA B CYS A 1 103 ? -2.525 19.489 -22.161 0.50 27.48 622 CYS A CA 1
ATOM 773 C C A CYS A 1 103 ? -2.535 18.639 -20.938 0.50 31.37 622 CYS A C 1
ATOM 774 C C B CYS A 1 103 ? -2.606 18.629 -20.894 0.50 30.38 622 CYS A C 1
ATOM 775 O O A CYS A 1 103 ? -2.431 19.208 -19.844 0.50 30.28 622 CYS A O 1
ATOM 776 O O B CYS A 1 103 ? -2.618 19.152 -19.771 0.50 29.45 622 CYS A O 1
ATOM 781 N N . PHE A 1 104 ? -2.655 17.294 -21.079 1.00 26.54 623 PHE A N 1
ATOM 782 C CA . PHE A 1 104 ? -2.661 16.334 -19.969 1.00 23.80 623 PHE A CA 1
ATOM 783 C C . PHE A 1 104 ? -1.339 16.459 -19.205 1.00 27.58 623 PHE A C 1
ATOM 784 O O . PHE A 1 104 ? -1.337 16.482 -17.965 1.00 28.91 623 PHE A O 1
ATOM 792 N N . ALA A 1 105 ? -0.234 16.639 -19.951 1.00 22.91 624 ALA A N 1
ATOM 793 C CA . ALA A 1 105 ? 1.121 16.818 -19.418 1.00 23.63 624 ALA A CA 1
ATOM 794 C C . ALA A 1 105 ? 1.997 17.487 -20.495 1.00 30.25 624 ALA A C 1
ATOM 795 O O . ALA A 1 105 ? 1.612 17.459 -21.663 1.00 29.51 624 ALA A O 1
ATOM 79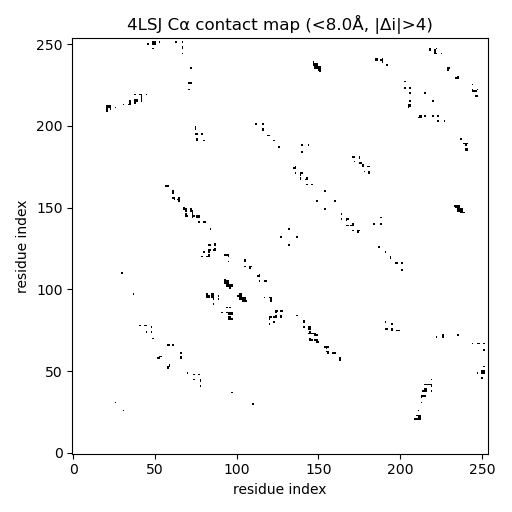7 N N . PRO A 1 106 ? 3.144 18.137 -20.154 1.00 29.27 625 PRO A N 1
ATOM 798 C CA . PRO A 1 106 ? 3.955 18.796 -21.199 1.00 29.24 625 PRO A CA 1
ATOM 799 C C . PRO A 1 106 ? 4.436 17.883 -22.329 1.00 31.67 625 PRO A C 1
ATOM 800 O O . PRO A 1 106 ? 4.751 18.379 -23.402 1.00 31.58 625 PRO A O 1
ATOM 804 N N . ASP A 1 107 ? 4.467 16.562 -22.084 1.00 26.65 626 ASP A N 1
ATOM 805 C CA . ASP A 1 107 ? 4.880 15.519 -23.024 1.00 25.09 626 ASP A CA 1
ATOM 806 C C . ASP A 1 107 ? 3.694 14.674 -23.521 1.00 27.44 626 ASP A C 1
ATOM 807 O O . ASP A 1 107 ? 3.912 13.656 -24.179 1.00 27.98 626 ASP A O 1
ATOM 812 N N . LEU A 1 108 ? 2.459 15.059 -23.166 1.00 22.11 627 LEU A N 1
ATOM 813 C CA . LEU A 1 108 ? 1.247 14.361 -23.601 1.00 22.10 627 LEU A CA 1
ATOM 814 C C . LEU A 1 108 ? 0.154 15.359 -23.896 1.00 26.14 627 LEU A C 1
ATOM 815 O O . LEU A 1 108 ? -0.733 15.618 -23.078 1.00 26.15 627 LEU A O 1
ATOM 820 N N . ILE A 1 109 ? 0.275 15.969 -25.057 1.00 24.82 628 ILE A N 1
ATOM 821 C CA . ILE A 1 109 ? -0.668 16.956 -25.557 1.00 25.97 628 ILE A CA 1
ATOM 822 C C . ILE A 1 109 ? -1.463 16.236 -26.604 1.00 31.47 628 ILE A C 1
ATOM 823 O O . ILE A 1 109 ? -0.933 15.871 -27.654 1.00 32.90 628 ILE A O 1
ATOM 828 N N . ILE A 1 110 ? -2.708 15.948 -26.263 1.00 27.62 629 ILE A N 1
ATOM 829 C CA . ILE A 1 110 ? -3.641 15.241 -27.110 1.00 27.70 629 ILE A CA 1
ATOM 830 C C . ILE A 1 110 ? -4.385 16.244 -27.978 1.00 33.54 629 ILE A C 1
ATOM 831 O O . ILE A 1 110 ? -4.779 17.321 -27.505 1.00 33.53 629 ILE A O 1
ATOM 836 N N . ASN A 1 111 ? -4.611 15.857 -29.233 1.00 29.57 630 ASN A N 1
ATOM 837 C CA . ASN A 1 111 ? -5.387 16.607 -30.201 1.00 29.89 630 ASN A CA 1
ATOM 838 C C . ASN A 1 111 ? -6.725 15.876 -30.312 1.00 35.22 630 ASN A C 1
ATOM 839 O O . ASN A 1 111 ? -6.766 14.709 -30.725 1.00 34.21 630 ASN A O 1
ATOM 844 N N . GLU A 1 112 ? -7.819 16.543 -29.921 1.00 34.34 631 GLU A N 1
ATOM 845 C CA . GLU A 1 112 ? -9.143 15.920 -29.951 1.00 35.66 631 GLU A CA 1
ATOM 846 C C . GLU A 1 112 ? -9.541 15.451 -31.382 1.00 42.30 631 GLU A C 1
ATOM 847 O O . GLU A 1 112 ? -10.291 14.484 -31.541 1.00 44.11 631 GLU A O 1
ATOM 853 N N . GLN A 1 113 ? -8.965 16.103 -32.400 1.00 37.72 632 GLN A N 1
ATOM 854 C CA . GLN A 1 113 ? -9.180 15.825 -33.815 1.00 37.44 632 GLN A CA 1
ATOM 855 C C . GLN A 1 113 ? -8.439 14.568 -34.307 1.00 41.19 632 GLN A C 1
ATOM 856 O O . GLN A 1 113 ? -8.640 14.156 -35.443 1.00 41.18 632 GLN A O 1
ATOM 862 N N . ARG A 1 114 ? -7.646 13.933 -33.421 1.00 37.17 633 ARG A N 1
ATOM 863 C CA . ARG A 1 114 ? -6.921 12.676 -33.653 1.00 36.94 633 ARG A CA 1
ATOM 864 C C . ARG A 1 114 ? -7.541 11.551 -32.789 1.00 44.09 633 ARG A C 1
ATOM 865 O O . ARG A 1 114 ? -7.093 10.407 -32.859 1.00 43.52 633 ARG A O 1
ATOM 873 N N . MET A 1 115 ? -8.576 11.884 -31.976 1.00 43.66 634 MET A N 1
ATOM 874 C CA . MET A 1 115 ? -9.270 10.937 -31.103 1.00 44.64 634 MET A CA 1
ATOM 875 C C . MET A 1 115 ? -10.279 10.111 -31.879 1.00 51.33 634 MET A C 1
ATOM 876 O O . MET A 1 115 ? -11.350 10.606 -32.237 1.00 51.07 634 MET A O 1
ATOM 881 N N . THR A 1 116 ? -9.908 8.848 -32.142 1.00 49.93 635 THR A N 1
ATOM 882 C CA . THR A 1 116 ? -10.672 7.840 -32.893 1.00 50.25 635 THR A CA 1
ATOM 883 C C . THR A 1 116 ? -11.658 7.077 -32.004 1.00 53.93 635 THR A C 1
ATOM 884 O O . THR A 1 116 ? -12.694 6.620 -32.496 1.00 53.33 635 THR A O 1
ATOM 888 N N A LEU A 1 117 ? -11.316 6.902 -30.700 0.50 50.40 636 LEU A N 1
ATOM 889 N N B LEU A 1 117 ? -11.332 6.964 -30.712 0.50 50.61 636 LEU A N 1
ATOM 890 C CA A LEU A 1 117 ? -12.157 6.222 -29.699 0.50 49.83 636 LEU A CA 1
ATOM 891 C CA B LEU A 1 117 ? -12.101 6.295 -29.658 0.50 50.16 636 LEU A CA 1
ATOM 892 C C A LEU A 1 117 ? -13.272 7.203 -29.289 0.50 53.12 636 LEU A C 1
ATOM 893 C C B LEU A 1 117 ? -13.273 7.222 -29.276 0.50 53.29 636 LEU A C 1
ATOM 894 O O A LEU A 1 117 ? -12.968 8.268 -28.744 0.50 52.75 636 LEU A O 1
ATOM 895 O O B LEU A 1 117 ? -13.007 8.301 -28.736 0.50 52.94 636 LEU A O 1
ATOM 904 N N . PRO A 1 118 ? -14.552 6.876 -29.593 1.00 49.17 637 PRO A N 1
ATOM 905 C CA . PRO A 1 118 ? -15.667 7.806 -29.281 1.00 48.92 637 PRO A CA 1
ATOM 906 C C . PRO A 1 118 ? -15.887 8.250 -27.836 1.00 52.79 637 PRO A C 1
ATOM 907 O O . PRO A 1 118 ? -16.244 9.411 -27.628 1.00 53.80 637 PRO A O 1
ATOM 911 N N . GLY A 1 119 ? -15.666 7.356 -26.870 1.00 46.92 638 GLY A N 1
ATOM 912 C CA . GLY A 1 119 ? -15.805 7.679 -25.452 1.00 46.05 638 GLY A CA 1
ATOM 913 C C . GLY A 1 119 ? -14.819 8.748 -25.010 1.00 48.52 638 GLY A C 1
ATOM 914 O O . GLY A 1 119 ? -15.183 9.685 -24.294 1.00 47.41 638 GLY A O 1
ATOM 915 N N . MET A 1 120 ? -13.563 8.617 -25.476 1.00 44.76 639 MET A N 1
ATOM 916 C CA . MET A 1 120 ? -12.448 9.520 -25.217 1.00 44.91 639 MET A CA 1
ATOM 917 C C . MET A 1 120 ? -12.668 10.831 -25.970 1.00 45.64 639 MET A C 1
ATOM 918 O O . MET A 1 120 ? -12.337 11.909 -25.459 1.00 43.75 639 MET A O 1
ATOM 923 N N . TYR A 1 121 ? -13.252 10.737 -27.186 1.00 40.02 640 TYR A N 1
ATOM 924 C CA . TYR A 1 121 ? -13.556 11.912 -27.993 1.00 37.59 640 TYR A CA 1
ATOM 925 C C . TYR A 1 121 ? -14.582 12.764 -27.242 1.00 38.62 640 TYR A C 1
ATOM 926 O O . TYR A 1 121 ? -14.389 13.976 -27.122 1.00 36.93 640 TYR A O 1
ATOM 935 N N . ASP A 1 122 ? -15.642 12.123 -26.700 1.00 35.06 641 ASP A N 1
ATOM 936 C CA . ASP A 1 122 ? -16.683 12.829 -25.951 1.00 35.71 641 ASP A CA 1
ATOM 937 C C . ASP A 1 122 ? -16.155 13.516 -24.698 1.00 39.99 641 ASP A C 1
ATOM 938 O O . ASP A 1 122 ? -16.523 14.657 -24.453 1.00 41.25 641 ASP A O 1
ATOM 943 N N . GLN A 1 123 ? -15.254 12.860 -23.946 1.00 35.48 642 GLN A N 1
ATOM 944 C CA . GLN A 1 123 ? -14.685 13.424 -22.715 1.00 35.20 642 GLN A CA 1
ATOM 945 C C . GLN A 1 123 ? -13.850 14.646 -22.978 1.00 38.68 642 GLN A C 1
ATOM 946 O O . GLN A 1 123 ? -13.962 15.641 -22.266 1.00 36.65 642 GLN A O 1
ATOM 952 N N . CYS A 1 124 ? -13.023 14.557 -24.020 1.00 37.28 643 CYS A N 1
ATOM 953 C CA . CYS A 1 124 ? -12.169 15.612 -24.498 1.00 38.04 643 CYS A CA 1
ATOM 954 C C . CYS A 1 124 ? -12.939 16.849 -24.928 1.00 40.76 643 CYS A C 1
ATOM 955 O O . CYS A 1 124 ? -12.495 17.949 -24.608 1.00 41.35 643 CYS A O 1
ATOM 958 N N . LYS A 1 125 ? -14.110 16.682 -25.580 1.00 35.93 644 LYS A N 1
ATOM 959 C CA . LYS A 1 125 ? -14.946 17.812 -26.010 1.00 35.51 644 LYS A CA 1
ATOM 960 C C . LYS A 1 125 ? -15.488 18.608 -24.814 1.00 36.54 644 LYS A C 1
ATOM 961 O O . LYS A 1 125 ? -15.449 19.828 -24.854 1.00 35.18 644 LYS A O 1
ATOM 963 N N . HIS A 1 126 ? -15.921 17.923 -23.761 1.00 33.24 645 HIS A N 1
ATOM 964 C CA . HIS A 1 126 ? -16.341 18.597 -22.538 1.00 32.86 645 HIS A CA 1
ATOM 965 C C . HIS A 1 126 ? -15.186 19.397 -21.934 1.00 35.58 645 HIS A C 1
ATOM 966 O O . HIS A 1 126 ? -15.369 20.530 -21.489 1.00 36.33 645 HIS A O 1
ATOM 973 N N . MET A 1 127 ? -13.998 18.798 -21.923 1.00 29.72 646 MET A N 1
ATOM 974 C CA . MET A 1 127 ? -12.806 19.443 -21.391 1.00 28.60 646 MET A CA 1
ATOM 975 C C . MET A 1 127 ? -12.493 20.688 -22.184 1.00 33.08 646 MET A C 1
ATOM 976 O O . MET A 1 127 ? -12.041 21.686 -21.615 1.00 33.42 646 MET A O 1
ATOM 981 N N . LEU A 1 128 ? -12.749 20.634 -23.502 1.00 29.39 647 LEU A N 1
ATOM 982 C CA . LEU A 1 128 ? -12.523 21.776 -24.380 1.00 29.76 647 LEU A CA 1
ATOM 983 C C . LEU A 1 128 ? -13.474 22.924 -24.077 1.00 31.69 647 LEU A C 1
ATOM 984 O O . LEU A 1 128 ? -13.075 24.063 -24.253 1.00 31.63 647 LEU A O 1
ATOM 989 N N . TYR A 1 129 ? -14.667 22.625 -23.521 1.00 27.54 648 TYR A N 1
ATOM 990 C CA . TYR A 1 129 ? -15.632 23.613 -23.053 1.00 28.10 648 TYR A CA 1
ATOM 991 C C . TYR A 1 129 ? -15.067 24.319 -21.784 1.00 30.74 648 TYR A C 1
ATOM 992 O O . TYR A 1 129 ? -15.137 25.540 -21.689 1.00 29.09 648 TYR A O 1
ATOM 1001 N N . VAL A 1 130 ? -14.455 23.558 -20.858 1.00 27.78 649 VAL A N 1
ATOM 1002 C CA . VAL A 1 130 ? -13.834 24.101 -19.631 1.00 27.40 649 VAL A CA 1
ATOM 1003 C C . VAL A 1 130 ? -12.734 25.087 -20.032 1.00 30.29 649 VAL A C 1
ATOM 1004 O O . VAL A 1 130 ? -12.696 26.205 -19.535 1.00 29.65 649 VAL A O 1
ATOM 1008 N N . SER A 1 131 ? -11.863 24.656 -20.954 1.00 26.85 650 SER A N 1
ATOM 1009 C CA . SER A 1 131 ? -10.735 25.414 -21.486 1.00 26.20 650 SER A CA 1
ATOM 1010 C C . SER A 1 131 ? -11.226 26.696 -22.186 1.00 29.27 650 SER A C 1
ATOM 1011 O O . SER A 1 131 ? -10.696 27.774 -21.939 1.00 27.55 650 SER A O 1
ATOM 1014 N N . SER A 1 132 ? -12.253 26.551 -23.038 1.00 27.21 651 SER A N 1
ATOM 1015 C CA . SER A 1 132 ? -12.922 27.604 -23.802 1.00 28.13 651 SER A CA 1
ATOM 1016 C C . SER A 1 132 ? -13.516 28.697 -22.881 1.00 33.75 651 SER A C 1
ATOM 1017 O O . SER A 1 132 ? -13.456 29.886 -23.212 1.00 35.50 651 SER A O 1
ATOM 1020 N N . GLU A 1 133 ? -14.060 28.284 -21.718 1.00 28.06 652 GLU A N 1
ATOM 1021 C CA . GLU A 1 133 ? -14.644 29.150 -20.692 1.00 26.07 652 GLU A CA 1
ATOM 1022 C C . GLU A 1 133 ? -13.606 29.961 -19.934 1.00 30.17 652 GLU A C 1
ATOM 1023 O O . GLU A 1 133 ? -13.854 31.129 -19.616 1.00 31.16 652 GLU A O 1
ATOM 1029 N N . LEU A 1 134 ? -12.455 29.349 -19.624 1.00 24.63 653 LEU A N 1
ATOM 1030 C CA . LEU A 1 134 ? -11.357 30.029 -18.938 1.00 23.48 653 LEU A CA 1
ATOM 1031 C C . LEU A 1 134 ? -10.770 31.063 -19.891 1.00 30.08 653 LEU A C 1
ATOM 1032 O O . LEU A 1 134 ? -10.387 32.132 -19.448 1.00 29.36 653 LEU A O 1
ATOM 1037 N N . HIS A 1 135 ? -10.719 30.737 -21.203 1.00 29.57 654 HIS A N 1
ATOM 1038 C CA . HIS A 1 135 ? -10.239 31.622 -22.260 1.00 31.55 654 HIS A CA 1
ATOM 1039 C C . HIS A 1 135 ? -11.176 32.808 -22.481 1.00 33.95 654 HIS A C 1
ATOM 1040 O O . HIS A 1 135 ? -10.684 33.920 -22.608 1.00 34.53 654 HIS A O 1
ATOM 1047 N N . ARG A 1 136 ? -12.509 32.561 -22.559 1.00 28.68 655 ARG A N 1
ATOM 1048 C CA . ARG A 1 136 ? -13.535 33.587 -22.750 1.00 28.52 655 ARG A CA 1
ATOM 1049 C C . ARG A 1 136 ? -13.493 34.612 -21.618 1.00 34.74 655 ARG A C 1
ATOM 1050 O O . ARG A 1 136 ? -13.559 35.809 -21.885 1.00 35.22 655 ARG A O 1
ATOM 1058 N N . LEU A 1 137 ? -13.371 34.125 -20.359 1.00 31.21 656 LEU A N 1
ATOM 1059 C CA . LEU A 1 137 ? -13.346 34.925 -19.143 1.00 29.95 656 LEU A CA 1
ATOM 1060 C C . LEU A 1 137 ? -11.965 35.451 -18.793 1.00 32.82 656 LEU A C 1
ATOM 1061 O O . LEU A 1 137 ? -11.864 36.273 -17.887 1.00 33.34 656 LEU A O 1
ATOM 1066 N N . GLN A 1 138 ? -10.898 34.970 -19.474 1.00 28.39 657 GLN A N 1
ATOM 1067 C CA . GLN A 1 138 ? -9.510 35.384 -19.227 1.00 27.18 657 GLN A CA 1
ATOM 1068 C C . GLN A 1 138 ? -9.192 35.288 -17.726 1.00 30.67 657 GLN A C 1
ATOM 1069 O O . GLN A 1 138 ? -8.887 36.282 -17.058 1.00 30.86 657 GLN A O 1
ATOM 1075 N N . VAL A 1 139 ? -9.406 34.090 -17.182 1.00 25.66 658 VAL A N 1
ATOM 1076 C CA . VAL A 1 139 ? -9.203 33.766 -15.775 1.00 24.04 658 VAL A CA 1
ATOM 1077 C C . VAL A 1 139 ? -7.720 33.919 -15.451 1.00 28.11 658 VAL A C 1
ATOM 1078 O O . VAL A 1 139 ? -6.864 33.460 -16.207 1.00 29.17 658 VAL A O 1
ATOM 1082 N N . SER A 1 140 ? -7.423 34.681 -14.408 1.00 22.79 659 SER A N 1
ATOM 1083 C CA . SER A 1 140 ? -6.045 34.894 -13.977 1.00 21.38 659 SER A CA 1
ATOM 1084 C C . SER A 1 140 ? -5.635 33.719 -13.105 1.00 25.38 659 SER A C 1
ATOM 1085 O O . SER A 1 140 ? -6.502 33.017 -12.565 1.00 24.84 659 SER A O 1
ATOM 1088 N N . TYR A 1 141 ? -4.311 33.530 -12.938 1.00 21.54 660 TYR A N 1
ATOM 1089 C CA . TYR A 1 141 ? -3.736 32.465 -12.132 1.00 20.6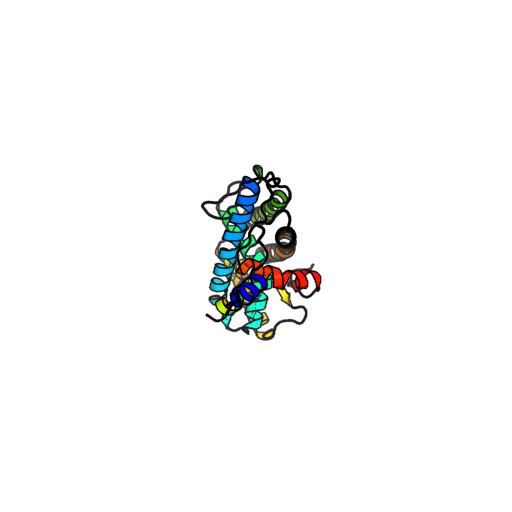4 660 TYR A CA 1
ATOM 1090 C C . TYR A 1 141 ? -4.228 32.508 -10.691 1.00 24.41 660 TYR A C 1
ATOM 1091 O O . TYR A 1 141 ? -4.463 31.452 -10.107 1.00 24.13 660 TYR A O 1
ATOM 1100 N N . GLU A 1 142 ? -4.372 33.720 -10.127 1.00 22.57 661 GLU A N 1
ATOM 1101 C CA . GLU A 1 142 ? -4.855 33.968 -8.760 1.00 23.19 661 GLU A CA 1
ATOM 1102 C C . GLU A 1 142 ? -6.311 33.533 -8.577 1.00 25.87 661 GLU A C 1
ATOM 1103 O O . GLU A 1 142 ? -6.629 32.872 -7.580 1.00 27.24 661 GLU A O 1
ATOM 1109 N N . GLU A 1 143 ? -7.172 33.852 -9.552 1.00 19.75 662 GLU A N 1
ATOM 1110 C CA . GLU A 1 143 ? -8.586 33.445 -9.553 1.00 19.47 662 GLU A CA 1
ATOM 1111 C C . GLU A 1 143 ? -8.636 31.912 -9.639 1.00 22.78 662 GLU A C 1
ATOM 1112 O O . GLU A 1 143 ? -9.351 31.277 -8.869 1.00 20.70 662 GLU A O 1
ATOM 1118 N N . TYR A 1 144 ? -7.796 31.333 -10.516 1.00 20.63 663 TYR A N 1
ATOM 1119 C CA . TYR A 1 144 ? -7.690 29.895 -10.732 1.00 20.50 663 TYR A CA 1
ATOM 1120 C C . TYR A 1 144 ? -7.349 29.141 -9.453 1.00 24.14 663 TYR A C 1
ATOM 1121 O O . TYR A 1 144 ? -7.976 28.121 -9.177 1.00 22.91 663 TYR A O 1
ATOM 1130 N N . LEU A 1 145 ? -6.365 29.634 -8.681 1.00 21.02 664 LEU A N 1
ATOM 1131 C CA . LEU A 1 145 ? -5.954 28.987 -7.426 1.00 20.52 664 LEU A CA 1
ATOM 1132 C C . LEU A 1 145 ? -7.079 28.921 -6.411 1.00 24.19 664 LEU A C 1
ATOM 1133 O O . LEU A 1 145 ? -7.214 27.912 -5.743 1.00 24.93 664 LEU A O 1
ATOM 1138 N N . CYS A 1 146 ? -7.869 29.993 -6.301 1.00 22.05 665 CYS A N 1
ATOM 1139 C CA . CYS A 1 146 ? -9.032 30.129 -5.430 1.00 23.50 665 CYS A CA 1
ATOM 1140 C C . CYS A 1 146 ? -10.100 29.177 -5.864 1.00 23.54 665 CYS A C 1
ATOM 1141 O O . CYS A 1 146 ? -10.644 28.469 -5.029 1.00 23.61 665 CYS A O 1
ATOM 1144 N N . MET A 1 147 ? -10.421 29.177 -7.175 1.00 18.20 666 MET A N 1
ATOM 1145 C CA . MET A 1 147 ? -11.433 28.299 -7.764 1.00 17.64 666 MET A CA 1
ATOM 1146 C C . MET A 1 147 ? -11.048 26.829 -7.585 1.00 20.71 666 MET A C 1
ATOM 1147 O O . MET A 1 147 ? -11.893 26.025 -7.181 1.00 17.55 666 MET A O 1
ATOM 1152 N N . LYS A 1 148 ? -9.739 26.501 -7.754 1.00 19.07 667 LYS A N 1
ATOM 1153 C CA . LYS A 1 148 ? -9.285 25.123 -7.543 1.00 18.80 667 LYS A CA 1
ATOM 1154 C C . LYS A 1 148 ? -9.524 24.663 -6.108 1.00 20.70 667 LYS A C 1
ATOM 1155 O O . LYS A 1 148 ? -10.020 23.560 -5.921 1.00 18.32 667 LYS A O 1
ATOM 1161 N N . THR A 1 149 ? -9.239 25.525 -5.114 1.00 18.05 668 THR A N 1
ATOM 1162 C CA . THR A 1 149 ? -9.457 25.209 -3.691 1.00 18.56 668 THR A CA 1
ATOM 1163 C C . THR A 1 149 ? -10.963 25.005 -3.411 1.00 21.45 668 THR A C 1
ATOM 1164 O O . THR A 1 149 ? -11.339 24.129 -2.629 1.00 21.76 668 THR A O 1
ATOM 1168 N N . LEU A 1 150 ? -11.812 25.827 -4.036 1.00 18.62 669 LEU A N 1
ATOM 1169 C CA . LEU A 1 150 ? -13.265 25.705 -3.881 1.00 18.43 669 LEU A CA 1
ATOM 1170 C C . LEU A 1 150 ? -13.768 24.376 -4.415 1.00 24.26 669 LEU A C 1
ATOM 1171 O O . LEU A 1 150 ? -14.682 23.801 -3.834 1.00 25.21 669 LEU A O 1
ATOM 1176 N N . LEU A 1 151 ? -13.123 23.862 -5.475 1.00 20.74 670 LEU A N 1
ATOM 1177 C CA . LEU A 1 151 ? -13.434 22.568 -6.086 1.00 20.28 670 LEU A CA 1
ATOM 1178 C C . LEU A 1 151 ? -13.114 21.408 -5.157 1.00 25.39 670 LEU A C 1
ATOM 1179 O O . LEU A 1 151 ? -13.844 20.414 -5.160 1.00 26.49 670 LEU A O 1
ATOM 1184 N N . LEU A 1 152 ? -12.090 21.566 -4.286 1.00 20.12 671 LEU A N 1
ATOM 1185 C CA . LEU A 1 152 ? -11.824 20.582 -3.241 1.00 19.52 671 LEU A CA 1
ATOM 1186 C C . LEU A 1 152 ? -13.016 20.574 -2.211 1.00 22.61 671 LEU A C 1
ATOM 1187 O O . LEU A 1 152 ? -13.256 19.559 -1.567 1.00 20.05 671 LEU A O 1
ATOM 1192 N N . LEU A 1 153 ? -13.735 21.705 -2.062 1.00 21.23 672 LEU A N 1
ATOM 1193 C CA . LEU A 1 153 ? -14.822 21.829 -1.078 1.00 22.31 672 LEU A CA 1
ATOM 1194 C C . LEU A 1 153 ? -16.259 21.879 -1.725 1.00 27.18 672 LEU A C 1
ATOM 1195 O O . LEU A 1 153 ? -17.197 22.372 -1.095 1.00 27.28 672 LEU A O 1
ATOM 1200 N N . SER A 1 154 ? -16.424 21.321 -2.941 1.00 22.48 673 SER A N 1
ATOM 1201 C CA . SER A 1 154 ? -17.667 21.379 -3.728 1.00 23.42 673 SER A CA 1
ATOM 1202 C C . SER A 1 154 ? -18.754 20.315 -3.464 1.00 28.54 673 SER A C 1
ATOM 1203 O O . SER A 1 154 ? -19.917 20.511 -3.839 1.00 27.10 673 SER A O 1
ATOM 1206 N N . SER A 1 155 ? -18.352 19.166 -2.896 1.00 26.69 674 SER A N 1
ATOM 1207 C CA . SER A 1 155 ? -19.208 18.018 -2.598 1.00 25.86 674 SER A CA 1
ATOM 1208 C C . SER A 1 155 ? -19.012 17.599 -1.157 1.00 30.36 674 SER A C 1
ATOM 1209 O O . SER A 1 155 ? -17.884 17.576 -0.655 1.00 30.78 674 SER A O 1
ATOM 1212 N N . VAL A 1 156 ? -20.098 17.195 -0.519 1.00 25.55 675 VAL A N 1
ATOM 1213 C CA . VAL A 1 156 ? -20.088 16.710 0.860 1.00 25.91 675 VAL A CA 1
ATOM 1214 C C . VAL A 1 156 ? -20.977 15.448 0.953 1.00 32.60 675 VAL A C 1
ATOM 1215 O O . VAL A 1 156 ? -21.744 15.168 0.018 1.00 31.31 675 VAL A O 1
ATOM 1219 N N . PRO A 1 157 ? -20.900 14.657 2.039 1.00 31.82 676 PRO A N 1
ATOM 1220 C CA . PRO A 1 157 ? -21.804 13.506 2.135 1.00 32.64 676 PRO A CA 1
ATOM 1221 C C . PRO A 1 157 ? -23.215 13.991 2.494 1.00 38.50 676 PRO A C 1
ATOM 1222 O O . PRO A 1 157 ? -23.372 15.083 3.051 1.00 36.96 676 PRO A O 1
ATOM 1226 N N . LYS A 1 158 ? -24.238 13.209 2.125 1.00 38.73 677 LYS A N 1
ATOM 1227 C CA . LYS A 1 158 ? -25.656 13.535 2.360 1.00 40.54 677 LYS A CA 1
ATOM 1228 C C . LYS A 1 158 ? -25.921 14.073 3.762 1.00 46.58 677 LYS A C 1
ATOM 1229 O O . LYS A 1 158 ? -26.552 15.116 3.894 1.00 47.13 677 LYS A O 1
ATOM 1235 N N . ASP A 1 159 ? -25.408 13.384 4.792 1.00 44.89 678 ASP A N 1
ATOM 1236 C CA . ASP A 1 159 ? -25.585 13.750 6.203 1.00 45.52 678 ASP A CA 1
ATOM 1237 C C . ASP A 1 159 ? -24.532 14.742 6.736 1.00 49.09 678 ASP A C 1
ATOM 1238 O O . ASP A 1 159 ? -24.558 15.098 7.919 1.00 49.13 678 ASP A O 1
ATOM 1243 N N . GLY A 1 160 ? -23.661 15.215 5.847 1.00 44.52 679 GLY A N 1
ATOM 1244 C CA . GLY A 1 160 ? -22.638 16.203 6.166 1.00 43.76 679 GLY A CA 1
ATOM 1245 C C . GLY A 1 160 ? -21.341 15.636 6.702 1.00 45.80 679 GLY A C 1
ATOM 1246 O O . GLY A 1 160 ? -21.138 14.416 6.743 1.00 45.11 679 GLY A O 1
ATOM 1247 N N . LEU A 1 161 ? -20.455 16.537 7.121 1.00 40.06 680 LEU A N 1
ATOM 1248 C CA . LEU A 1 161 ? -19.151 16.173 7.650 1.00 38.79 680 LEU A CA 1
ATOM 1249 C C . LEU A 1 161 ? -19.114 16.140 9.175 1.00 42.34 680 LEU A C 1
ATOM 1250 O O . LEU A 1 161 ? -20.020 16.660 9.818 1.00 42.50 680 LEU A O 1
ATOM 1255 N N . LYS A 1 162 ? -18.062 15.532 9.751 1.00 39.18 681 LYS A N 1
ATOM 1256 C CA . LYS A 1 162 ? -17.833 15.482 11.201 1.00 39.46 681 LYS A CA 1
ATOM 1257 C C . LYS A 1 162 ? -17.467 16.890 11.732 1.00 43.64 681 LYS A C 1
ATOM 1258 O O . LYS A 1 162 ? -17.806 17.224 12.863 1.00 44.21 681 LYS A O 1
ATOM 1264 N N . SER A 1 163 ? -16.776 17.704 10.904 1.00 39.01 682 SER A N 1
ATOM 1265 C CA . SER A 1 163 ? -16.339 19.071 11.222 1.00 37.73 682 SER A CA 1
ATOM 1266 C C . SER A 1 163 ? -17.080 20.076 10.316 1.00 36.60 682 SER A C 1
ATOM 1267 O O . SER A 1 163 ? -16.465 20.947 9.702 1.00 34.15 682 SER A O 1
ATOM 1270 N N . GLN A 1 164 ? -18.415 19.939 10.245 1.00 32.22 683 GLN A N 1
ATOM 1271 C CA . GLN A 1 164 ? -19.296 20.762 9.423 1.00 31.26 683 GLN A CA 1
ATOM 1272 C C . GLN A 1 164 ? -19.139 22.245 9.653 1.00 35.03 683 GLN A C 1
ATOM 1273 O O . GLN A 1 164 ? -19.037 22.989 8.677 1.00 35.58 683 GLN A O 1
ATOM 1279 N N . GLU A 1 165 ? -19.134 22.684 10.926 1.00 31.20 684 GLU A N 1
ATOM 1280 C CA . GLU A 1 165 ? -19.056 24.102 11.292 1.00 31.39 684 GLU A CA 1
ATOM 1281 C C . GLU A 1 165 ? -17.768 24.704 10.795 1.00 33.94 684 GLU A C 1
ATOM 1282 O O . GLU A 1 165 ? -17.786 25.761 10.169 1.00 34.58 684 GLU A O 1
ATOM 1288 N N . LEU A 1 166 ? -16.655 24.021 11.063 1.00 28.96 685 LEU A N 1
ATOM 1289 C CA . LEU A 1 166 ? -15.329 24.450 10.659 1.00 28.94 685 LEU A CA 1
ATOM 1290 C C . LEU A 1 166 ? -15.196 24.416 9.136 1.00 30.18 685 LEU A C 1
ATOM 1291 O O . LEU A 1 166 ? -14.679 25.369 8.567 1.00 28.93 685 LEU A O 1
ATOM 1296 N N . PHE A 1 167 ? -15.727 23.359 8.481 1.00 25.00 686 PHE A N 1
ATOM 1297 C CA . PHE A 1 167 ? -15.714 23.225 7.018 1.00 23.30 686 PHE A CA 1
ATOM 1298 C C . PHE A 1 167 ? -16.392 24.446 6.376 1.00 29.95 686 PHE A C 1
ATOM 1299 O O . PHE A 1 167 ? -15.806 25.080 5.489 1.00 30.25 686 PHE A O 1
ATOM 1307 N N . ASP A 1 168 ? -17.609 24.794 6.864 1.00 27.13 687 ASP A N 1
ATOM 1308 C CA . ASP A 1 168 ? -18.388 25.936 6.384 1.00 27.07 687 ASP A CA 1
ATOM 1309 C C . ASP A 1 168 ? -17.638 27.253 6.548 1.00 29.44 687 ASP A C 1
ATOM 1310 O O . ASP A 1 168 ? -17.744 28.136 5.692 1.00 27.45 687 ASP A O 1
ATOM 1315 N N . GLU A 1 169 ? -16.859 27.367 7.634 1.00 26.37 688 GLU A N 1
ATOM 1316 C CA . GLU A 1 169 ? -16.064 28.551 7.960 1.00 26.36 688 GLU A CA 1
ATOM 1317 C C . GLU A 1 169 ? -14.908 28.666 6.959 1.00 26.61 688 GLU A C 1
ATOM 1318 O O . GLU A 1 169 ? -14.695 29.744 6.381 1.00 25.51 688 GLU A O 1
ATOM 1324 N N . ILE A 1 170 ? -14.221 27.531 6.708 1.00 20.90 689 ILE A N 1
ATOM 1325 C CA . ILE A 1 170 ? -13.100 27.427 5.771 1.00 20.04 689 ILE A CA 1
ATOM 1326 C C . ILE A 1 170 ? -13.559 27.689 4.298 1.00 22.87 689 ILE A C 1
ATOM 1327 O O . ILE A 1 170 ? -12.933 28.470 3.582 1.00 20.79 689 ILE A O 1
ATOM 1332 N N . ARG A 1 171 ? -14.665 27.072 3.885 1.00 19.89 690 ARG A N 1
ATOM 1333 C CA . ARG A 1 171 ? -15.208 27.237 2.547 1.00 20.15 690 ARG A CA 1
ATOM 1334 C C . ARG A 1 171 ? -15.577 28.712 2.305 1.00 26.51 690 ARG A C 1
ATOM 1335 O O . ARG A 1 171 ? -15.160 29.291 1.290 1.00 26.63 690 ARG A O 1
ATOM 1343 N N . MET A 1 172 ? -16.286 29.326 3.271 1.00 25.32 691 MET A N 1
ATOM 1344 C CA . MET A 1 172 ? -16.674 30.749 3.301 1.00 27.45 691 MET A CA 1
ATOM 1345 C C . MET A 1 172 ? -15.437 31.635 3.083 1.00 25.12 691 MET A C 1
ATOM 1346 O O . MET A 1 172 ? -15.486 32.557 2.270 1.00 22.83 691 MET A O 1
ATOM 1351 N N . THR A 1 173 ? -14.333 31.338 3.811 1.00 19.50 692 THR A N 1
ATOM 1352 C CA . THR A 1 173 ? -13.041 32.032 3.711 1.00 19.40 692 THR A CA 1
ATOM 1353 C C . THR A 1 173 ? -12.478 32.015 2.273 1.00 23.21 692 THR A C 1
ATOM 1354 O O . THR A 1 173 ? -11.971 33.038 1.798 1.00 22.83 692 THR A O 1
ATOM 1358 N N . TYR A 1 174 ? -12.548 30.857 1.599 1.00 20.12 693 TYR A N 1
ATOM 1359 C CA . TYR A 1 174 ? -12.069 30.727 0.219 1.00 20.18 693 TYR A CA 1
ATOM 1360 C C . TYR A 1 174 ? -12.948 31.420 -0.800 1.00 24.79 693 TYR A C 1
ATOM 1361 O O . TYR A 1 174 ? -12.424 31.941 -1.789 1.00 24.67 693 TYR A O 1
ATOM 1370 N N . ILE A 1 175 ? -14.270 31.518 -0.522 1.00 20.90 694 ILE A N 1
ATOM 1371 C CA . ILE A 1 175 ? -15.206 32.249 -1.399 1.00 20.04 694 ILE A CA 1
ATOM 1372 C C . ILE A 1 175 ? -14.842 33.750 -1.337 1.00 23.38 694 ILE A C 1
ATOM 1373 O O . ILE A 1 175 ? -14.751 34.405 -2.381 1.00 23.11 694 ILE A O 1
ATOM 1378 N N . LYS A 1 176 ? -14.626 34.266 -0.109 1.00 19.66 695 LYS A N 1
ATOM 1379 C CA . LYS A 1 176 ? -14.209 35.646 0.172 1.00 20.58 695 LYS A CA 1
ATOM 1380 C C . LYS A 1 176 ? -12.857 35.894 -0.511 1.00 26.24 695 LYS A C 1
ATOM 1381 O O . LYS A 1 176 ? -12.638 36.979 -1.085 1.00 26.44 695 LYS A O 1
ATOM 1387 N N . GLU A 1 177 ? -11.968 34.908 -0.451 1.00 21.39 696 GLU A N 1
ATOM 1388 C CA . GLU A 1 177 ? -10.651 35.025 -1.065 1.00 22.35 696 GLU A CA 1
ATOM 1389 C C . GLU A 1 177 ? -10.764 35.233 -2.571 1.00 28.26 696 GLU A C 1
ATOM 1390 O O . GLU A 1 177 ? -10.008 36.006 -3.159 1.00 30.60 696 GLU A O 1
ATOM 1396 N N . LEU A 1 178 ? -11.713 34.538 -3.190 1.00 23.47 697 LEU A N 1
ATOM 1397 C CA . LEU A 1 178 ? -11.929 34.648 -4.628 1.00 22.75 697 LEU A CA 1
ATOM 1398 C C . LEU A 1 178 ? -12.420 36.041 -5.005 1.00 28.12 697 LEU A C 1
ATOM 1399 O O . LEU A 1 178 ? -12.014 36.598 -6.025 1.00 28.65 697 LEU A O 1
ATOM 1404 N N . GLY A 1 179 ? -13.297 36.599 -4.176 1.00 25.02 698 GLY A N 1
ATOM 1405 C CA . GLY A 1 179 ? -13.840 37.922 -4.418 1.00 24.23 698 GLY A CA 1
ATOM 1406 C C . GLY A 1 179 ? -12.793 39.010 -4.288 1.00 27.99 698 GLY A C 1
ATOM 1407 O O . GLY A 1 179 ? -12.863 40.037 -4.963 1.00 26.14 698 GLY A O 1
ATOM 1408 N N . LYS A 1 180 ? -11.816 38.782 -3.416 1.00 25.89 699 LYS A N 1
ATOM 1409 C CA . LYS A 1 180 ? -10.745 39.746 -3.196 1.00 27.06 699 LYS A CA 1
ATOM 1410 C C . LYS A 1 180 ? -9.749 39.735 -4.351 1.00 34.20 699 LYS A C 1
ATOM 1411 O O . LYS A 1 180 ? -9.320 40.788 -4.823 1.00 35.25 699 LYS A O 1
ATOM 1417 N N . ALA A 1 181 ? -9.385 38.539 -4.800 1.00 32.49 700 ALA A N 1
ATOM 1418 C CA . ALA A 1 181 ? -8.440 38.388 -5.900 1.00 33.56 700 ALA A CA 1
ATOM 1419 C C . ALA A 1 181 ? -8.937 39.101 -7.154 1.00 40.82 700 ALA A C 1
ATOM 1420 O O . ALA A 1 181 ? -8.145 39.635 -7.931 1.00 40.72 700 ALA A O 1
ATOM 1422 N N . ILE A 1 182 ? -10.252 39.104 -7.344 1.00 39.94 701 ILE A N 1
ATOM 1423 C CA . ILE A 1 182 ? -10.857 39.752 -8.502 1.00 41.20 701 ILE A CA 1
ATOM 1424 C C . ILE A 1 182 ? -10.854 41.269 -8.349 1.00 50.05 701 ILE A C 1
ATOM 1425 O O . ILE A 1 182 ? -10.644 42.000 -9.317 1.00 50.40 701 ILE A O 1
ATOM 1430 N N . VAL A 1 183 ? -11.088 41.736 -7.127 1.00 50.10 702 VAL A N 1
ATOM 1431 C CA . VAL A 1 183 ? -11.112 43.166 -6.844 1.00 51.61 702 VAL A CA 1
ATOM 1432 C C . VAL A 1 183 ? -9.722 43.778 -6.976 1.00 62.02 702 VAL A C 1
ATOM 1433 O O . VAL A 1 183 ? -8.773 43.106 -7.381 1.00 62.63 702 VAL A O 1
ATOM 1437 N N . ASN A 1 192 ? -15.213 44.060 -9.874 1.00 54.77 711 ASN A N 1
ATOM 1438 C CA . ASN A 1 192 ? -16.587 43.943 -10.347 1.00 50.27 711 ASN A CA 1
ATOM 1439 C C . ASN A 1 192 ? -17.260 42.668 -9.851 1.00 46.04 711 ASN A C 1
ATOM 1440 O O . ASN A 1 192 ? -16.758 41.565 -10.066 1.00 44.81 711 ASN A O 1
ATOM 1445 N N . TRP A 1 193 ? -18.400 42.827 -9.186 1.00 36.24 712 TRP A N 1
ATOM 1446 C CA . TRP A 1 193 ? -19.144 41.690 -8.659 1.00 33.44 712 TRP A CA 1
ATOM 1447 C C . TRP A 1 193 ? -19.575 40.746 -9.776 1.00 28.64 712 TRP A C 1
ATOM 1448 O O . TRP A 1 193 ? -1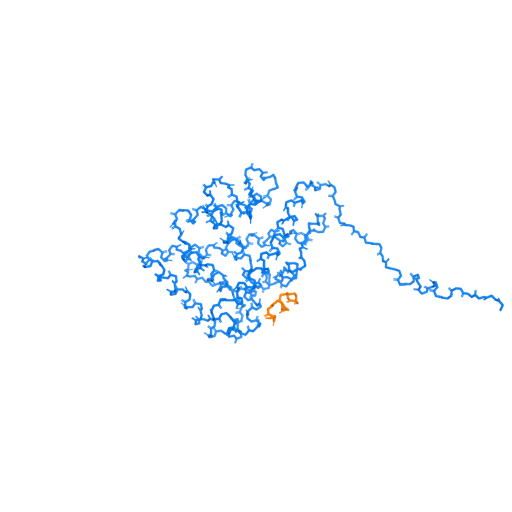9.621 39.530 -9.592 1.00 25.37 712 TRP A O 1
ATOM 1459 N N . GLN A 1 194 ? -19.890 41.315 -10.936 1.00 24.32 713 GLN A N 1
ATOM 1460 C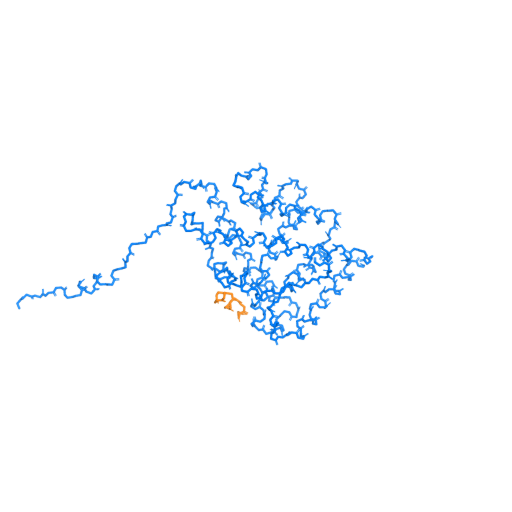 CA . GLN A 1 194 ? -20.315 40.525 -12.085 1.00 24.05 713 GLN A CA 1
ATOM 1461 C C . GLN A 1 194 ? -19.357 39.367 -12.341 1.00 26.84 713 GLN A C 1
ATOM 1462 O O . GLN A 1 194 ? -19.783 38.234 -12.567 1.00 26.05 713 GLN A O 1
ATOM 1468 N N . ARG A 1 195 ? -18.061 39.659 -12.302 1.00 23.19 714 ARG A N 1
ATOM 1469 C CA . ARG A 1 195 ? -17.039 38.643 -12.525 1.00 22.65 714 ARG A CA 1
ATOM 1470 C C . ARG A 1 195 ? -17.212 37.472 -11.565 1.00 24.11 714 ARG A C 1
ATOM 1471 O O . ARG A 1 195 ? -17.091 36.311 -11.958 1.00 23.45 714 ARG A O 1
ATOM 1479 N N . PHE A 1 196 ? -17.497 37.783 -10.305 1.00 19.78 715 PHE A N 1
ATOM 1480 C CA . PHE A 1 196 ? -17.693 36.757 -9.288 1.00 19.21 715 PHE A CA 1
ATOM 1481 C C . PHE A 1 196 ? -18.822 35.809 -9.676 1.00 24.00 715 PHE A C 1
ATOM 1482 O O . PHE A 1 196 ? -18.679 34.589 -9.591 1.00 23.04 715 PHE A O 1
ATOM 1490 N N . TYR A 1 197 ? -19.945 36.378 -10.101 1.00 21.68 716 TYR A N 1
ATOM 1491 C CA . TYR A 1 197 ? -21.099 35.585 -10.509 1.00 22.49 716 TYR A CA 1
ATOM 1492 C C . TYR A 1 197 ? -20.738 34.642 -11.651 1.00 26.36 716 TYR A C 1
ATOM 1493 O O . TYR A 1 197 ? -21.141 33.479 -11.660 1.00 26.15 716 TYR A O 1
ATOM 1502 N N . GLN A 1 198 ? -19.977 35.152 -12.614 1.00 22.80 717 GLN A N 1
ATOM 1503 C CA . GLN A 1 198 ? -19.555 34.356 -13.759 1.00 23.36 717 GLN A CA 1
ATOM 1504 C C . GLN A 1 198 ? -18.568 33.242 -13.410 1.00 28.72 717 GLN A C 1
ATOM 1505 O O . GLN A 1 198 ? -18.650 32.168 -14.000 1.00 29.10 717 GLN A O 1
ATOM 1511 N N . LEU A 1 199 ? -17.615 33.498 -12.484 1.00 24.93 718 LEU A N 1
ATOM 1512 C CA . LEU A 1 199 ? -16.608 32.501 -12.110 1.00 23.54 718 LEU A CA 1
ATOM 1513 C C . LEU A 1 199 ? -17.202 31.448 -11.231 1.00 25.54 718 LEU A C 1
ATOM 1514 O O . LEU A 1 199 ? -16.878 30.275 -11.417 1.00 24.67 718 LEU A O 1
ATOM 1519 N N . THR A 1 200 ? -18.092 31.846 -10.286 1.00 20.93 719 THR A N 1
ATOM 1520 C CA . THR A 1 200 ? -18.816 30.895 -9.433 1.00 20.46 719 THR A CA 1
ATOM 1521 C C . THR A 1 200 ? -19.831 30.091 -10.268 1.00 25.42 719 THR A C 1
ATOM 1522 O O . THR A 1 200 ? -20.105 28.942 -9.934 1.00 25.61 719 THR A O 1
ATOM 1526 N N . LYS A 1 201 ? -20.338 30.666 -11.392 1.00 23.27 720 LYS A N 1
ATOM 1527 C CA . LYS A 1 201 ? -21.207 29.948 -12.336 1.00 23.91 720 LYS A CA 1
ATOM 1528 C C . LYS A 1 201 ? -20.374 28.886 -13.073 1.00 29.21 720 LYS A C 1
ATOM 1529 O O . LYS A 1 201 ? -20.851 27.773 -13.273 1.00 29.30 720 LYS A O 1
ATOM 1535 N N . LEU A 1 202 ? -19.114 29.209 -13.427 1.00 27.49 721 LEU A N 1
ATOM 1536 C CA . LEU A 1 202 ? -18.200 28.245 -14.055 1.00 27.24 721 LEU A CA 1
ATOM 1537 C C . LEU A 1 202 ? -17.888 27.100 -13.062 1.00 31.07 721 LEU A C 1
ATOM 1538 O O . LEU A 1 202 ? -17.925 25.933 -13.456 1.00 32.39 721 LEU A O 1
ATOM 1543 N N . LEU A 1 203 ? -17.672 27.422 -11.766 1.00 26.32 722 LEU A N 1
ATOM 1544 C CA . LEU A 1 203 ? -17.452 26.399 -10.716 1.00 24.92 722 LEU A CA 1
ATOM 1545 C C . LEU A 1 203 ? -18.643 25.444 -10.629 1.00 27.81 722 LEU A C 1
ATOM 1546 O O . LEU A 1 203 ? -18.443 24.227 -10.587 1.00 27.61 722 LEU A O 1
ATOM 1551 N N . ASP A 1 204 ? -19.877 26.004 -10.630 1.00 22.90 723 ASP A N 1
ATOM 1552 C CA . ASP A 1 204 ? -21.139 25.257 -10.622 1.00 22.42 723 ASP A CA 1
ATOM 1553 C C . ASP A 1 204 ? -21.249 24.285 -11.806 1.00 27.30 723 ASP A C 1
ATOM 1554 O O . ASP A 1 204 ? -21.682 23.151 -11.612 1.00 27.73 723 ASP A O 1
ATOM 1559 N N . SER A 1 205 ? -20.841 24.722 -13.024 1.00 23.13 724 SER A N 1
ATOM 1560 C CA . SER A 1 205 ? -20.939 23.918 -14.247 1.00 22.21 724 SER A CA 1
ATOM 1561 C C . SER A 1 205 ? -19.992 22.708 -14.251 1.00 25.52 724 SER A C 1
ATOM 1562 O O . SER A 1 205 ? -20.265 21.758 -14.972 1.00 24.74 724 SER A O 1
ATOM 1565 N N . MET A 1 206 ? -18.907 22.733 -13.425 1.00 20.42 725 MET A N 1
ATOM 1566 C CA . MET A 1 206 ? -17.935 21.643 -13.259 1.00 19.20 725 MET A CA 1
ATOM 1567 C C . MET A 1 206 ? -18.568 20.366 -12.704 1.00 24.22 725 MET A C 1
ATOM 1568 O O . MET A 1 206 ? -18.005 19.301 -12.914 1.00 24.35 725 MET A O 1
ATOM 1573 N N . HIS A 1 207 ? -19.697 20.462 -11.954 1.00 21.95 726 HIS A N 1
ATOM 1574 C CA . HIS A 1 207 ? -20.393 19.275 -11.417 1.00 22.07 726 HIS A CA 1
ATOM 1575 C C . HIS A 1 207 ? -20.828 18.369 -12.578 1.00 28.18 726 HIS A C 1
ATOM 1576 O O . HIS A 1 207 ? -20.608 17.151 -12.519 1.00 25.14 726 HIS A O 1
ATOM 1583 N N . GLU A 1 208 ? -21.400 18.991 -13.649 1.00 26.74 727 GLU A N 1
ATOM 1584 C CA . GLU A 1 208 ? -21.846 18.292 -14.861 1.00 27.12 727 GLU A CA 1
ATOM 1585 C C . GLU A 1 208 ? -20.668 17.672 -15.612 1.00 28.28 727 GLU A C 1
ATOM 1586 O O . GLU A 1 208 ? -20.758 16.513 -15.979 1.00 27.14 727 GLU A O 1
ATOM 1592 N N . VAL A 1 209 ? -19.573 18.430 -15.820 1.00 23.99 728 VAL A N 1
ATOM 1593 C CA . VAL A 1 209 ? -18.366 17.961 -16.522 1.00 23.66 728 VAL A CA 1
ATOM 1594 C C . VAL A 1 209 ? -17.800 16.689 -15.862 1.00 24.55 728 VAL A C 1
ATOM 1595 O O . VAL A 1 209 ? -17.653 15.650 -16.507 1.00 24.80 728 VAL A O 1
ATOM 1599 N N . VAL A 1 210 ? -17.508 16.793 -14.588 1.00 20.27 729 VAL A N 1
ATOM 1600 C CA . VAL A 1 210 ? -16.985 15.722 -13.754 1.00 21.30 729 VAL A CA 1
ATOM 1601 C C . VAL A 1 210 ? -17.899 14.488 -13.750 1.00 27.51 729 VAL A C 1
ATOM 1602 O O . VAL A 1 210 ? -17.395 13.375 -13.900 1.00 28.17 729 VAL A O 1
ATOM 1606 N N . GLU A 1 211 ? -19.229 14.684 -13.631 1.00 24.89 730 GLU A N 1
ATOM 1607 C CA . GLU A 1 211 ? -20.209 13.590 -13.673 1.00 25.86 730 GLU A CA 1
ATOM 1608 C C . GLU A 1 211 ? -20.055 12.760 -14.984 1.00 27.63 730 GLU A C 1
ATOM 1609 O O . GLU A 1 211 ? -20.132 11.546 -14.927 1.00 27.59 730 GLU A O 1
ATOM 1615 N N . ASN A 1 212 ? -19.787 13.408 -16.125 1.00 21.63 731 ASN A N 1
ATOM 1616 C CA . ASN A 1 212 ? -19.565 12.694 -17.389 1.00 20.49 731 ASN A CA 1
ATOM 1617 C C . ASN A 1 212 ? -18.226 11.964 -17.358 1.00 23.85 731 ASN A C 1
ATOM 1618 O O . ASN A 1 212 ? -18.172 10.804 -17.753 1.00 21.03 731 ASN A O 1
ATOM 1623 N N . LEU A 1 213 ? -17.153 12.632 -16.839 1.00 21.49 732 LEU A N 1
ATOM 1624 C CA . LEU A 1 213 ? -15.813 12.029 -16.720 1.00 20.73 732 LEU A CA 1
ATOM 1625 C C . LEU A 1 213 ? -15.828 10.799 -15.789 1.00 26.45 732 LEU A C 1
ATOM 1626 O O . LEU A 1 213 ? -15.239 9.769 -16.136 1.00 25.93 732 LEU A O 1
ATOM 1631 N N . LEU A 1 214 ? -16.497 10.911 -14.607 1.00 22.77 733 LEU A N 1
ATOM 1632 C CA . LEU A 1 214 ? -16.605 9.801 -13.658 1.00 23.65 733 LEU A CA 1
ATOM 1633 C C . LEU A 1 214 ? -17.347 8.618 -14.274 1.00 31.35 733 LEU A C 1
ATOM 1634 O O . LEU A 1 214 ? -16.940 7.476 -14.061 1.00 31.40 733 LEU A O 1
ATOM 1639 N N . ASN A 1 215 ? -18.400 8.898 -15.076 1.00 28.84 734 ASN A N 1
ATOM 1640 C CA . ASN A 1 215 ? -19.198 7.880 -15.761 1.00 28.68 734 ASN A CA 1
ATOM 1641 C C . ASN A 1 215 ? -18.365 7.051 -16.740 1.00 31.47 734 ASN A C 1
ATOM 1642 O O . ASN A 1 215 ? -18.507 5.831 -16.767 1.00 31.33 734 ASN A O 1
ATOM 1647 N N . TYR A 1 216 ? -17.508 7.710 -17.535 1.00 26.59 735 TYR A N 1
ATOM 1648 C CA . TYR A 1 216 ? -16.642 7.053 -18.505 1.00 27.45 735 TYR A CA 1
ATOM 1649 C C . TYR A 1 216 ? -15.588 6.242 -17.771 1.00 31.95 735 TYR A C 1
ATOM 1650 O O . TYR A 1 216 ? -15.302 5.112 -18.155 1.00 32.63 735 TYR A O 1
ATOM 1659 N N . CYS A 1 217 ? -15.050 6.813 -16.689 1.00 27.01 736 CYS A N 1
ATOM 1660 C CA . CYS A 1 217 ? -14.054 6.213 -15.821 1.00 25.50 736 CYS A CA 1
ATOM 1661 C C . CYS A 1 217 ? -14.591 4.949 -15.155 1.00 27.19 736 CYS A C 1
ATOM 1662 O O . CYS A 1 217 ? -13.930 3.918 -15.191 1.00 25.94 736 CYS A O 1
ATOM 1665 N N . PHE A 1 218 ? -15.804 5.020 -14.588 1.00 24.32 737 PHE A N 1
ATOM 1666 C CA . PHE A 1 218 ? -16.469 3.892 -13.929 1.00 24.96 737 PHE A CA 1
ATOM 1667 C C . PHE A 1 218 ? -16.775 2.758 -14.904 1.00 33.35 737 PHE A C 1
ATOM 1668 O O . PHE A 1 218 ? -16.598 1.583 -14.546 1.00 34.32 737 PHE A O 1
ATOM 1676 N N . GLN A 1 219 ? -17.170 3.123 -16.158 1.00 31.35 738 GLN A N 1
ATOM 1677 C CA . GLN A 1 219 ? -17.462 2.212 -17.277 1.00 31.54 738 GLN A CA 1
ATOM 1678 C C . GLN A 1 219 ? -16.218 1.420 -17.611 1.00 34.48 738 GLN A C 1
ATOM 1679 O O . GLN A 1 219 ? -16.279 0.193 -17.619 1.00 34.92 738 GLN A O 1
ATOM 1685 N N . THR A 1 220 ? -15.083 2.120 -17.866 1.00 28.18 739 THR A N 1
ATOM 1686 C CA . THR A 1 220 ? -13.812 1.489 -18.181 1.00 27.09 739 THR A CA 1
ATOM 1687 C C . THR A 1 220 ? -13.299 0.639 -17.022 1.00 30.76 739 THR A C 1
ATOM 1688 O O . THR A 1 220 ? -12.913 -0.504 -17.255 1.00 31.30 739 THR A O 1
ATOM 1692 N N . PHE A 1 221 ? -13.341 1.164 -15.785 1.00 26.81 740 PHE A N 1
ATOM 1693 C CA . PHE A 1 221 ? -12.881 0.446 -14.579 1.00 26.24 740 PHE A CA 1
ATOM 1694 C C . PHE A 1 221 ? -13.540 -0.917 -14.405 1.00 34.03 740 PHE A C 1
ATOM 1695 O O . PHE A 1 221 ? -12.892 -1.862 -13.955 1.00 30.66 740 PHE A O 1
ATOM 1703 N N . LEU A 1 222 ? -14.819 -1.019 -14.783 1.00 37.51 741 LEU A N 1
ATOM 1704 C CA . LEU A 1 222 ? -15.560 -2.267 -14.650 1.00 39.88 741 LEU A CA 1
ATOM 1705 C C . LEU A 1 222 ? -15.514 -3.190 -15.860 1.00 45.58 741 LEU A C 1
ATOM 1706 O O . LEU A 1 222 ? -15.736 -4.385 -15.701 1.00 46.11 741 LEU A O 1
ATOM 1711 N N . ASP A 1 223 ? -15.156 -2.663 -17.039 1.00 43.59 742 ASP A N 1
ATOM 1712 C CA . ASP A 1 223 ? -15.047 -3.444 -18.268 1.00 45.00 742 ASP A CA 1
ATOM 1713 C C . ASP A 1 223 ? -13.873 -4.454 -18.206 1.00 51.38 742 ASP A C 1
ATOM 1714 O O . ASP A 1 223 ? -12.725 -4.107 -18.503 1.00 49.27 742 ASP A O 1
ATOM 1719 N N . LYS A 1 224 ? -14.184 -5.716 -17.841 1.00 50.74 743 LYS A N 1
ATOM 1720 C CA . LYS A 1 224 ? -13.194 -6.798 -17.763 1.00 50.73 743 LYS A CA 1
ATOM 1721 C C . LYS A 1 224 ? -12.757 -7.361 -19.129 1.00 54.63 743 LYS A C 1
ATOM 1722 O O . LYS A 1 224 ? -11.801 -8.137 -19.184 1.00 54.65 743 LYS A O 1
ATOM 1728 N N . THR A 1 225 ? -13.405 -6.929 -20.233 1.00 50.73 744 THR A N 1
ATOM 1729 C CA . THR A 1 225 ? -13.008 -7.362 -21.578 1.00 50.70 744 THR A CA 1
ATOM 1730 C C . THR A 1 225 ? -11.867 -6.494 -22.126 1.00 54.39 744 THR A C 1
ATOM 1731 O O . THR A 1 225 ? -10.918 -7.034 -22.695 1.00 54.30 744 THR A O 1
ATOM 1735 N N . MET A 1 226 ? -11.962 -5.153 -21.957 1.00 50.89 745 MET A N 1
ATOM 1736 C CA . MET A 1 226 ? -10.945 -4.177 -22.376 1.00 50.23 745 MET A CA 1
ATOM 1737 C C . MET A 1 226 ? -9.711 -4.329 -21.477 1.00 50.26 745 MET A C 1
ATOM 1738 O O . MET A 1 226 ? -8.576 -4.326 -21.969 1.00 49.33 745 MET A O 1
ATOM 1743 N N . SER A 1 227 ? -9.958 -4.461 -20.150 1.00 43.73 746 SER A N 1
ATOM 1744 C CA . SER A 1 227 ? -8.963 -4.581 -19.096 1.00 42.19 746 SER A CA 1
ATOM 1745 C C . SER A 1 227 ? -7.786 -3.579 -19.237 1.00 43.26 746 SER A C 1
ATOM 1746 O O . SER A 1 227 ? -6.606 -3.943 -19.352 1.00 43.41 746 SER A O 1
ATOM 1749 N N . ILE A 1 228 ? -8.160 -2.294 -19.248 1.00 35.47 747 ILE A N 1
ATOM 1750 C CA . ILE A 1 228 ? -7.277 -1.148 -19.248 1.00 33.25 747 ILE A CA 1
ATOM 1751 C C . ILE A 1 228 ? -6.726 -1.119 -17.813 1.00 34.52 747 ILE A C 1
ATOM 1752 O O . ILE A 1 228 ? -7.483 -1.361 -16.857 1.00 33.03 747 ILE A O 1
ATOM 1757 N N . GLU A 1 229 ? -5.418 -0.858 -17.667 1.00 29.31 748 GLU A N 1
ATOM 1758 C CA . GLU A 1 229 ? -4.802 -0.824 -16.342 1.00 28.93 748 GLU A CA 1
ATOM 1759 C C . GLU A 1 229 ? -5.018 0.473 -15.585 1.00 31.94 748 GLU A C 1
ATOM 1760 O O . GLU A 1 229 ? -5.025 1.550 -16.178 1.00 31.46 748 GLU A O 1
ATOM 1766 N N . PHE A 1 230 ? -5.203 0.351 -14.279 1.00 27.76 749 PHE A N 1
ATOM 1767 C CA . PHE A 1 230 ? -5.408 1.453 -13.355 1.00 27.96 749 PHE A CA 1
ATOM 1768 C C . PHE A 1 230 ? -4.382 1.323 -12.239 1.00 32.13 749 PHE A C 1
ATOM 1769 O O . PHE A 1 230 ? -4.168 0.212 -11.755 1.00 30.21 749 PHE A O 1
ATOM 1777 N N . PRO A 1 231 ? -3.731 2.424 -11.801 1.00 30.63 750 PRO A N 1
ATOM 1778 C CA . PRO A 1 231 ? -2.770 2.291 -10.692 1.00 30.94 750 PRO A CA 1
ATOM 1779 C C . PRO A 1 231 ? -3.540 2.030 -9.406 1.00 36.59 750 PRO A C 1
ATOM 1780 O O . PRO A 1 231 ? -4.732 2.380 -9.337 1.00 34.83 750 PRO A O 1
ATOM 1784 N N . GLU A 1 232 ? -2.875 1.390 -8.415 1.00 35.35 751 GLU A N 1
ATOM 1785 C CA . GLU A 1 232 ? -3.472 0.995 -7.136 1.00 36.31 751 GLU A CA 1
ATOM 1786 C C . GLU A 1 232 ? -4.332 2.041 -6.428 1.00 40.74 751 GLU A C 1
ATOM 1787 O O . GLU A 1 232 ? -5.470 1.724 -6.088 1.00 40.95 751 GLU A O 1
ATOM 1793 N N . MET A 1 233 ? -3.817 3.267 -6.201 1.00 38.37 752 MET A N 1
ATOM 1794 C CA . MET A 1 233 ? -4.611 4.270 -5.468 1.00 38.70 752 MET A CA 1
ATOM 1795 C C . MET A 1 233 ? -5.847 4.819 -6.199 1.00 40.83 752 MET A C 1
ATOM 1796 O O . MET A 1 233 ? -6.870 5.064 -5.555 1.00 41.20 752 MET A O 1
ATOM 1801 N N . LEU A 1 234 ? -5.771 4.966 -7.524 1.00 34.48 753 LEU A N 1
ATOM 1802 C CA . LEU A 1 234 ? -6.917 5.374 -8.320 1.00 33.32 753 LEU A CA 1
ATOM 1803 C C . LEU A 1 234 ? -7.971 4.259 -8.181 1.00 34.85 753 LEU A C 1
ATOM 1804 O O . LEU A 1 234 ? -9.136 4.544 -7.905 1.00 34.12 753 LEU A O 1
ATOM 1809 N N . ALA A 1 235 ? -7.530 2.988 -8.279 1.00 29.61 754 ALA A N 1
ATOM 1810 C CA . ALA A 1 235 ? -8.406 1.822 -8.129 1.00 28.37 754 ALA A CA 1
ATOM 1811 C C . ALA A 1 235 ? -9.141 1.769 -6.780 1.00 28.93 754 ALA A C 1
ATOM 1812 O O . ALA A 1 235 ? -10.332 1.470 -6.771 1.00 25.68 754 ALA A O 1
ATOM 1814 N N . GLU A 1 236 ? -8.470 2.097 -5.659 1.00 28.06 755 GLU A N 1
ATOM 1815 C CA . GLU A 1 236 ? -9.165 2.082 -4.353 1.00 28.57 755 GLU A CA 1
ATOM 1816 C C . GLU A 1 236 ? -10.228 3.169 -4.243 1.00 34.21 755 GLU A C 1
ATOM 1817 O O . GLU A 1 236 ? -11.350 2.876 -3.809 1.00 34.48 755 GLU A O 1
ATOM 1823 N N . ILE A 1 237 ? -9.891 4.403 -4.686 1.00 31.49 756 ILE A N 1
ATOM 1824 C CA . ILE A 1 237 ? -10.792 5.562 -4.674 1.00 32.06 756 ILE A CA 1
ATOM 1825 C C . ILE A 1 237 ? -12.012 5.344 -5.586 1.00 35.28 756 ILE A C 1
ATOM 1826 O O . ILE A 1 237 ? -13.132 5.703 -5.203 1.00 34.30 756 ILE A O 1
ATOM 1831 N N . ILE A 1 238 ? -11.806 4.716 -6.756 1.00 31.11 757 ILE A N 1
ATOM 1832 C CA . ILE A 1 238 ? -12.919 4.394 -7.655 1.00 30.12 757 ILE A CA 1
ATOM 1833 C C . ILE A 1 238 ? -13.837 3.349 -6.969 1.00 35.29 757 ILE A C 1
ATOM 1834 O O . ILE A 1 238 ? -15.048 3.561 -6.905 1.00 33.91 757 ILE A O 1
ATOM 1839 N N . THR A 1 239 ? -13.244 2.292 -6.369 1.00 33.77 758 THR A N 1
ATOM 1840 C CA . THR A 1 239 ? -13.979 1.219 -5.671 1.00 34.46 758 THR A CA 1
ATOM 1841 C C . THR A 1 239 ? -14.877 1.750 -4.518 1.00 38.05 758 THR A C 1
ATOM 1842 O O . THR A 1 239 ? -16.029 1.315 -4.362 1.00 34.88 758 THR A O 1
ATOM 1846 N N . ASN A 1 240 ? -14.347 2.707 -3.751 1.00 36.44 759 ASN A N 1
ATOM 1847 C CA . ASN A 1 240 ? -15.061 3.328 -2.641 1.00 37.30 759 ASN A CA 1
ATOM 1848 C C . ASN A 1 240 ? -16.185 4.269 -3.129 1.00 41.24 759 ASN A C 1
ATOM 1849 O O . ASN A 1 240 ? -17.225 4.381 -2.467 1.00 41.39 759 ASN A O 1
ATOM 1851 N N . GLN A 1 241 ? -15.966 4.941 -4.271 1.00 37.39 760 GLN A N 1
ATOM 1852 C CA . GLN A 1 241 ? -16.894 5.926 -4.830 1.00 36.75 760 GLN A CA 1
ATOM 1853 C C . GLN A 1 241 ? -18.046 5.387 -5.634 1.00 39.38 760 GLN A C 1
ATOM 1854 O O . GLN A 1 241 ? -19.135 5.937 -5.513 1.00 38.73 760 GLN A O 1
ATOM 1860 N N . ILE A 1 242 ? -17.809 4.395 -6.524 1.00 35.68 761 ILE A N 1
ATOM 1861 C CA . ILE A 1 242 ? -18.876 3.840 -7.372 1.00 35.37 761 ILE A CA 1
ATOM 1862 C C . ILE A 1 242 ? -20.230 3.697 -6.627 1.00 40.95 761 ILE A C 1
ATOM 1863 O O . ILE A 1 242 ? -21.198 4.326 -7.070 1.00 39.32 761 ILE A O 1
ATOM 1868 N N . PRO A 1 243 ? -20.311 2.973 -5.470 1.00 39.65 762 PRO A N 1
ATOM 1869 C CA . PRO A 1 243 ? -21.607 2.852 -4.784 1.00 40.45 762 PRO A CA 1
ATOM 1870 C C . PRO A 1 243 ? -22.265 4.180 -4.449 1.00 46.03 762 PRO A C 1
ATOM 1871 O O . PRO A 1 243 ? -23.470 4.308 -4.652 1.00 45.59 762 PRO A O 1
ATOM 1875 N N . LYS A 1 244 ? -21.470 5.169 -3.983 1.00 44.28 763 LYS A N 1
ATOM 1876 C CA . LYS A 1 244 ? -21.922 6.511 -3.574 1.00 44.62 763 LYS A CA 1
ATOM 1877 C C . LYS A 1 244 ? -22.540 7.310 -4.710 1.00 50.51 763 LYS A C 1
ATOM 1878 O O . LYS A 1 244 ? -23.494 8.046 -4.493 1.00 49.52 763 LYS A O 1
ATOM 1884 N N . TYR A 1 245 ? -22.034 7.111 -5.928 1.00 51.22 764 TYR A N 1
ATOM 1885 C CA . TYR A 1 245 ? -22.473 7.738 -7.179 1.00 53.12 764 TYR A CA 1
ATOM 1886 C C . TYR A 1 245 ? -23.841 7.127 -7.611 1.00 60.32 764 TYR A C 1
ATOM 1887 O O . TYR A 1 245 ? -24.456 7.607 -8.573 1.00 60.68 764 TYR A O 1
ATOM 1896 N N . SER A 1 246 ? -24.332 6.101 -6.844 1.00 57.66 765 SER A N 1
ATOM 1897 C CA . SER A 1 246 ? -25.610 5.383 -7.016 1.00 57.75 765 SER A CA 1
ATOM 1898 C C . SER A 1 246 ? -26.438 5.365 -5.712 1.00 60.60 765 SER A C 1
ATOM 1899 O O . SER A 1 246 ? -27.659 5.227 -5.766 1.00 59.02 765 SER A O 1
ATOM 1902 N N . ASN A 1 247 ? -25.766 5.485 -4.552 1.00 57.77 766 ASN A N 1
ATOM 1903 C CA . ASN A 1 247 ? -26.367 5.541 -3.211 1.00 57.87 766 ASN A CA 1
ATOM 1904 C C . ASN A 1 247 ? -27.173 6.834 -2.994 1.00 61.66 766 ASN A C 1
ATOM 1905 O O . ASN A 1 247 ? -28.009 6.890 -2.087 1.00 61.21 766 ASN A O 1
ATOM 1910 N N . GLY A 1 248 ? -26.850 7.874 -3.764 1.00 58.10 767 GLY A N 1
ATOM 1911 C CA . GLY A 1 248 ? -27.422 9.206 -3.601 1.00 57.91 767 GLY A CA 1
ATOM 1912 C C . GLY A 1 248 ? -26.853 9.830 -2.340 1.00 60.44 767 GLY A C 1
ATOM 1913 O O . GLY A 1 248 ? -27.537 10.583 -1.639 1.00 60.43 767 GLY A O 1
ATOM 1914 N N . ASN A 1 249 ? -25.600 9.443 -2.011 1.00 54.77 768 ASN A N 1
ATOM 1915 C CA . ASN A 1 249 ? -24.886 9.869 -0.812 1.00 53.16 768 ASN A CA 1
ATOM 1916 C C . ASN A 1 249 ? -24.061 11.154 -0.995 1.00 52.66 768 ASN A C 1
ATOM 1917 O O . ASN A 1 249 ? -23.559 11.691 -0.007 1.00 52.70 768 ASN A O 1
ATOM 1922 N N . ILE A 1 250 ? -23.930 11.647 -2.241 1.00 45.40 769 ILE A N 1
ATOM 1923 C CA . ILE A 1 250 ? -23.170 12.862 -2.547 1.00 43.61 769 ILE A CA 1
ATOM 1924 C C . ILE A 1 250 ? -24.101 14.063 -2.697 1.00 43.97 769 ILE A C 1
ATOM 1925 O O . ILE A 1 250 ? -25.034 14.027 -3.497 1.00 44.48 769 ILE A O 1
ATOM 1930 N N . LYS A 1 251 ? -23.816 15.126 -1.947 1.00 35.94 770 LYS A N 1
ATOM 1931 C CA . LYS A 1 251 ? -24.552 16.382 -1.987 1.00 34.31 770 LYS A CA 1
ATOM 1932 C C . LYS A 1 251 ? -23.635 17.443 -2.616 1.00 34.59 770 LYS A C 1
ATOM 1933 O O . LYS A 1 251 ? -22.571 17.763 -2.078 1.00 32.07 770 LYS A O 1
ATOM 1939 N N . LYS A 1 252 ? -24.026 17.927 -3.795 1.00 31.48 771 LYS A N 1
ATOM 1940 C CA . LYS A 1 252 ? -23.295 18.933 -4.566 1.00 30.44 771 LYS A CA 1
ATOM 1941 C C . LYS A 1 252 ? -23.566 20.334 -4.006 1.00 33.25 771 LYS A C 1
ATOM 1942 O O . LYS A 1 252 ? -24.721 20.658 -3.771 1.00 33.23 771 LYS A O 1
ATOM 1948 N N . LEU A 1 253 ? -22.505 21.152 -3.759 1.00 28.48 772 LEU A N 1
ATOM 1949 C CA . LEU A 1 253 ? -22.670 22.505 -3.202 1.00 26.85 772 LEU A CA 1
ATOM 1950 C C . LEU A 1 253 ? -22.713 23.501 -4.336 1.00 33.42 772 LEU A C 1
ATOM 1951 O O . LEU A 1 253 ? -21.809 23.519 -5.163 1.00 37.33 772 LEU A O 1
ATOM 1956 N N . LEU A 1 254 ? -23.807 24.246 -4.456 1.00 27.81 773 LEU A N 1
ATOM 1957 C CA . LEU A 1 254 ? -23.971 25.152 -5.583 1.00 26.58 773 LEU A CA 1
ATOM 1958 C C . LEU A 1 254 ? -23.889 26.583 -5.167 1.00 29.22 773 LEU A C 1
ATOM 1959 O O . LEU A 1 254 ? -24.496 26.979 -4.168 1.00 28.82 773 LEU A O 1
ATOM 1964 N N . PHE A 1 255 ? -23.191 27.379 -5.970 1.00 24.12 774 PHE A N 1
ATOM 1965 C CA . PHE A 1 255 ? -23.112 28.804 -5.733 1.00 23.96 774 PHE A CA 1
ATOM 1966 C C . PHE A 1 255 ? -24.419 29.441 -6.140 1.00 30.09 774 PHE A C 1
ATOM 1967 O O . PHE A 1 255 ? -24.896 30.364 -5.481 1.00 30.85 774 PHE A O 1
ATOM 1975 N N . HIS A 1 256 ? -25.023 28.915 -7.202 1.00 27.14 775 HIS A N 1
ATOM 1976 C CA . HIS A 1 256 ? -26.239 29.498 -7.737 1.00 27.57 775 HIS A CA 1
ATOM 1977 C C . HIS A 1 256 ? -27.272 28.465 -8.014 1.00 34.07 775 HIS A C 1
ATOM 1978 O O . HIS A 1 256 ? -26.961 27.293 -8.180 1.00 34.03 775 HIS A O 1
ATOM 1985 N N . GLN A 1 257 ? -28.511 28.916 -8.095 1.00 32.84 776 GLN A N 1
ATOM 1986 C CA . GLN A 1 257 ? -29.622 28.070 -8.445 1.00 33.22 776 GLN A CA 1
ATOM 1987 C C . GLN A 1 257 ? -29.627 27.950 -9.970 1.00 39.51 776 GLN A C 1
ATOM 1988 O O . GLN A 1 257 ? -29.492 28.970 -10.646 1.00 40.56 776 GLN A O 1
ATOM 1994 N N . LYS A 1 258 ? -29.751 26.735 -10.534 1.00 37.18 777 LYS A N 1
ATOM 1995 C CA . LYS A 1 258 ? -29.900 25.445 -9.839 1.00 70.31 777 LYS A CA 1
ATOM 1996 C C . LYS A 1 258 ? -29.250 24.309 -10.621 1.00 102.11 777 LYS A C 1
ATOM 1997 O O . LYS A 1 258 ? -29.298 24.291 -11.848 1.00 67.28 777 LYS A O 1
ATOM 1999 N N . SER B 2 2 ? -9.245 4.569 -0.339 1.00 61.06 0 SER B N 1
ATOM 2000 C CA . SER B 2 2 ? -9.363 4.342 1.103 1.00 60.21 0 SER B CA 1
ATOM 2001 C C . SER B 2 2 ? -8.028 4.071 1.857 1.00 59.55 0 SER B C 1
ATOM 2002 O O . SER B 2 2 ? -7.439 5.024 2.351 1.00 59.71 0 SER B O 1
ATOM 2005 N N . SER B 2 3 ? -7.551 2.812 1.948 1.00 52.26 1 SER B N 1
ATOM 2006 C CA . SER B 2 3 ? -6.322 2.476 2.688 1.00 50.35 1 SER B CA 1
ATOM 2007 C C . SER B 2 3 ? -5.059 3.219 2.222 1.00 50.79 1 SER B C 1
ATOM 2008 O O . SER B 2 3 ? -4.370 3.798 3.059 1.00 51.82 1 SER B O 1
ATOM 2011 N N . ARG B 2 4 ? -4.769 3.218 0.909 1.00 43.67 2 ARG B N 1
ATOM 2012 C CA . ARG B 2 4 ? -3.625 3.934 0.324 1.00 42.62 2 ARG B CA 1
ATOM 2013 C C . ARG B 2 4 ? -3.756 5.446 0.538 1.00 42.85 2 ARG B C 1
ATOM 2014 O O . ARG B 2 4 ? -2.766 6.099 0.867 1.00 42.63 2 ARG B O 1
ATOM 2016 N N . LEU B 2 5 ? -4.986 5.979 0.393 1.00 37.23 3 LEU B N 1
ATOM 2017 C CA . LEU B 2 5 ? -5.326 7.382 0.617 1.00 36.90 3 LEU B CA 1
ATOM 2018 C C . LEU B 2 5 ? -5.097 7.739 2.111 1.00 40.69 3 LEU B C 1
ATOM 2019 O O . LEU B 2 5 ? -4.514 8.791 2.408 1.00 38.62 3 LEU B O 1
ATOM 2024 N N . TRP B 2 6 ? -5.578 6.862 3.026 1.00 38.16 4 TRP B N 1
ATOM 2025 C CA . TRP B 2 6 ? -5.479 7.003 4.476 1.00 40.05 4 TRP B CA 1
ATOM 2026 C C . TRP B 2 6 ? -4.036 7.125 4.932 1.00 43.20 4 TRP B C 1
ATOM 2027 O O . TRP B 2 6 ? -3.711 8.104 5.597 1.00 41.39 4 TRP B O 1
ATOM 2038 N N . GLU B 2 7 ? -3.161 6.174 4.542 1.00 40.90 5 GLU B N 1
ATOM 2039 C CA . GLU B 2 7 ? -1.745 6.245 4.921 1.00 41.20 5 GLU B CA 1
ATOM 2040 C C . GLU B 2 7 ? -0.993 7.406 4.269 1.00 43.11 5 GLU B C 1
ATOM 2041 O O . GLU B 2 7 ? 0.012 7.858 4.817 1.00 41.20 5 GLU B O 1
ATOM 2047 N N . LEU B 2 8 ? -1.526 7.945 3.154 1.00 39.81 6 LEU B N 1
ATOM 2048 C CA . LEU B 2 8 ? -0.947 9.134 2.534 1.00 40.06 6 LEU B CA 1
ATOM 2049 C C . LEU B 2 8 ? -1.381 10.330 3.389 1.00 43.97 6 LEU B C 1
ATOM 2050 O O . LEU B 2 8 ? -0.549 11.174 3.715 1.00 43.97 6 LEU B O 1
ATOM 2055 N N . LEU B 2 9 ? -2.659 10.364 3.801 1.00 40.49 7 LEU B N 1
ATOM 2056 C CA . LEU B 2 9 ? -3.185 11.426 4.651 1.00 41.71 7 LEU B CA 1
ATOM 2057 C C . LEU B 2 9 ? -2.580 11.440 6.039 1.00 50.40 7 LEU B C 1
ATOM 2058 O O . LEU B 2 9 ? -2.392 12.515 6.600 1.00 50.63 7 LEU B O 1
ATOM 2063 N N . MET B 2 10 ? -2.321 10.258 6.609 1.00 50.18 8 MET B N 1
ATOM 2064 C CA . MET B 2 10 ? -1.772 10.125 7.952 1.00 51.69 8 MET B CA 1
ATOM 2065 C C . MET B 2 10 ? -0.291 10.489 8.057 1.00 55.26 8 MET B C 1
ATOM 2066 O O . MET B 2 10 ? 0.161 10.810 9.156 1.00 56.18 8 MET B O 1
ATOM 2071 N N . GLU B 2 11 ? 0.455 10.458 6.929 1.00 50.04 9 GLU B N 1
ATOM 2072 C CA . GLU B 2 11 ? 1.882 10.790 6.839 1.00 61.95 9 GLU B CA 1
ATOM 2073 C C . GLU B 2 11 ? 2.232 12.147 7.462 1.00 90.90 9 GLU B C 1
ATOM 2074 O O . GLU B 2 11 ? 1.432 13.078 7.419 1.00 57.39 9 GLU B O 1
#